Protein AF-A0A4R7WDL9-F1 (afdb_monomer)

Foldseek 3Di:
DADDAQFKKFWLDPLGRQWIAHQQFIDHPRDGFWGFDAPPPDPGRDRWHWIAGPDDDPSDPPQRNTHWTGDGQWIDGVVDDITGMDTPVDDRVVVLVVLVVVLVVLVVVLVVLLVVLLVLLCVLVDDPDDPVVSVVLSVLSVLLLEPVSVVVSVVVNVVVLVVCVVVVSDDPVRSVVSVVSSVVSNVSSVSSNVSVVPD

Sequence (199 aa):
MGMQKDKIYLFDHPTLQNYRIIDGWVKLHGKDVGVIGKNNGAFRFYSEGVIDFHAHLPDLPKEWKKSIIIRGLTATLPGEELISLYEMHSERPSSIEKRRAEALRYEAAFNDLANGILDEVKGYLGENHDPAAVKRFYSLLISFKSRMGRDASSPSLNGFFLGLLAASILDEKQSQLISGKVNQLHELGGIYSDYISHR

Radius of gyration: 27.28 Å; Cα contacts (8 Å, |Δi|>4): 276; chains: 1; bounding box: 59×28×72 Å

Nearest PDB structures (foldseek):
  6zw4-assembly1_C  TM=3.446E-01  e=3.854E+00  Nostoc punctiforme
  6zvr-assembly1_C  TM=3.200E-01  e=4.343E+00  Nostoc punctiforme
  6zvr-assembly1_D  TM=3.274E-01  e=7.438E+00  Nostoc punctiforme
  6zw4-assembly1_E  TM=3.333E-01  e=8.900E+00  Nostoc punctiforme

pLDDT: mean 86.63, std 8.35, range [46.84, 96.5]

Structure (mmCIF, N/CA/C/O backbone):
data_AF-A0A4R7WDL9-F1
#
_entry.id   AF-A0A4R7WDL9-F1
#
loop_
_atom_site.group_PDB
_atom_site.id
_atom_site.type_symbol
_atom_site.label_atom_id
_atom_site.label_alt_id
_atom_site.label_comp_id
_atom_site.label_asym_id
_atom_site.label_entity_id
_atom_site.label_seq_id
_atom_site.pdbx_PDB_ins_code
_atom_site.Cartn_x
_atom_site.Cartn_y
_atom_site.Cartn_z
_atom_site.occupancy
_atom_site.B_iso_or_equiv
_atom_site.auth_seq_id
_atom_site.auth_comp_id
_atom_site.auth_asym_id
_atom_site.auth_atom_id
_atom_site.pdbx_PDB_model_num
ATOM 1 N N . MET A 1 1 ? 16.638 -10.826 -8.980 1.00 61.22 1 MET A N 1
ATOM 2 C CA . MET A 1 1 ? 15.826 -11.293 -10.128 1.00 61.22 1 MET A CA 1
ATOM 3 C C . MET A 1 1 ? 16.081 -10.339 -11.285 1.00 61.22 1 MET A C 1
ATOM 5 O O . MET A 1 1 ? 16.167 -9.145 -11.030 1.00 61.22 1 MET A O 1
ATOM 9 N N . GLY A 1 2 ? 16.301 -10.843 -12.499 1.00 80.25 2 GLY A N 1
ATOM 10 C CA . GLY A 1 2 ? 16.647 -10.024 -13.669 1.00 80.25 2 GLY A CA 1
ATOM 11 C C . GLY A 1 2 ? 15.602 -10.124 -14.774 1.00 80.25 2 GLY A C 1
ATOM 12 O O . GLY A 1 2 ? 14.655 -10.902 -14.657 1.00 80.25 2 GLY A O 1
ATOM 13 N N . MET A 1 3 ? 15.793 -9.351 -15.843 1.00 89.94 3 MET A N 1
ATOM 14 C CA . MET A 1 3 ? 14.962 -9.463 -17.041 1.00 89.94 3 MET A CA 1
ATOM 15 C C . MET A 1 3 ? 15.031 -10.875 -17.638 1.00 89.94 3 MET A C 1
ATOM 17 O O . MET A 1 3 ? 16.080 -11.522 -17.619 1.00 89.94 3 MET A O 1
ATOM 21 N N . GLN A 1 4 ? 13.914 -11.323 -18.199 1.00 90.62 4 GLN A N 1
ATOM 22 C CA . GLN A 1 4 ? 13.735 -12.601 -18.874 1.00 90.62 4 GLN A CA 1
ATOM 23 C C . GLN A 1 4 ? 13.518 -12.375 -20.371 1.00 90.62 4 GLN A C 1
ATOM 25 O O . GLN A 1 4 ? 13.033 -11.325 -20.794 1.00 90.62 4 GLN A O 1
ATOM 30 N N . LYS A 1 5 ? 13.891 -13.374 -21.169 1.00 88.44 5 LYS A N 1
ATOM 31 C CA . LYS A 1 5 ? 13.632 -13.384 -22.608 1.00 88.44 5 LYS A CA 1
ATOM 32 C C . LYS A 1 5 ? 12.120 -13.459 -22.877 1.00 88.44 5 LYS A C 1
ATOM 34 O O . LYS A 1 5 ? 11.384 -14.000 -22.054 1.00 88.44 5 LYS A O 1
ATOM 39 N N . ASP A 1 6 ? 11.675 -12.910 -24.004 1.00 88.44 6 ASP A N 1
ATOM 40 C CA . ASP A 1 6 ? 10.288 -12.898 -24.487 1.00 88.44 6 ASP A CA 1
ATOM 41 C C . ASP A 1 6 ? 9.313 -12.114 -23.578 1.00 88.44 6 ASP A C 1
ATOM 43 O O . ASP A 1 6 ? 8.090 -12.195 -23.713 1.00 88.44 6 ASP A O 1
ATOM 47 N N . LYS A 1 7 ? 9.854 -11.311 -22.652 1.00 92.88 7 LYS A N 1
ATOM 48 C CA . LYS A 1 7 ? 9.117 -10.382 -21.789 1.00 92.88 7 LYS A CA 1
ATOM 49 C C . LYS A 1 7 ? 9.355 -8.939 -22.220 1.00 92.88 7 LYS A C 1
ATOM 51 O O . LYS A 1 7 ? 10.392 -8.595 -22.786 1.00 92.88 7 LYS A O 1
ATOM 56 N N . ILE A 1 8 ? 8.379 -8.087 -21.923 1.00 93.94 8 ILE A N 1
ATOM 57 C CA . ILE A 1 8 ? 8.440 -6.654 -22.211 1.00 93.94 8 ILE A CA 1
ATOM 58 C C . ILE A 1 8 ? 8.669 -5.927 -20.896 1.00 93.94 8 ILE A C 1
ATOM 60 O O . ILE A 1 8 ? 7.882 -6.101 -19.970 1.00 93.94 8 ILE A O 1
ATOM 64 N N . TYR A 1 9 ? 9.702 -5.093 -20.829 1.00 95.44 9 TYR A N 1
ATOM 65 C CA . TYR A 1 9 ? 9.990 -4.263 -19.662 1.00 95.44 9 TYR A CA 1
ATOM 66 C C . TYR A 1 9 ? 9.806 -2.781 -19.971 1.00 95.44 9 TYR A C 1
ATOM 68 O O . TYR A 1 9 ? 10.079 -2.317 -21.081 1.00 95.44 9 TYR A O 1
ATOM 76 N N . LEU A 1 10 ? 9.336 -2.045 -18.972 1.00 95.06 10 LEU A N 1
ATOM 77 C CA . LEU A 1 10 ? 9.044 -0.619 -19.020 1.00 95.06 10 LEU A CA 1
ATOM 78 C C . LEU A 1 10 ? 9.916 0.117 -18.003 1.00 95.06 10 LEU A C 1
ATOM 80 O O . LEU A 1 10 ? 10.232 -0.423 -16.941 1.00 95.06 10 LEU A O 1
ATOM 84 N N . PHE A 1 11 ? 10.279 1.359 -18.319 1.00 93.56 11 PHE A N 1
ATOM 85 C CA . PHE A 1 11 ? 10.990 2.234 -17.393 1.00 93.56 11 PHE A CA 1
ATOM 86 C C . PHE A 1 11 ? 10.007 2.903 -16.440 1.00 93.56 11 PHE A C 1
ATOM 88 O O . PHE A 1 11 ? 9.012 3.497 -16.864 1.00 93.56 11 PHE A O 1
ATOM 95 N N . ASP A 1 12 ? 10.313 2.881 -15.149 1.00 92.81 12 ASP A N 1
ATOM 96 C CA . ASP A 1 12 ? 9.626 3.705 -14.165 1.00 92.81 12 ASP A CA 1
ATOM 97 C C . ASP A 1 12 ? 10.196 5.132 -14.164 1.00 92.81 12 ASP A C 1
ATOM 99 O O . ASP A 1 12 ? 10.783 5.592 -13.191 1.00 92.81 12 ASP A O 1
ATOM 103 N N . HIS A 1 13 ? 10.072 5.826 -15.298 1.00 90.12 13 HIS A N 1
ATOM 104 C CA . HIS A 1 13 ? 10.591 7.182 -15.458 1.00 90.12 13 HIS A CA 1
ATOM 105 C C . HIS A 1 13 ? 9.762 7.986 -16.475 1.00 90.12 13 HIS A C 1
ATOM 107 O O . HIS A 1 13 ? 9.522 7.480 -17.574 1.00 90.12 13 HIS A O 1
ATOM 113 N N . PRO A 1 14 ? 9.339 9.231 -16.172 1.00 86.50 14 PRO A N 1
ATOM 114 C CA . PRO A 1 14 ? 8.481 10.025 -17.060 1.00 86.50 14 PRO A CA 1
ATOM 115 C C . PRO A 1 14 ? 9.053 10.209 -18.472 1.00 86.50 14 PRO A C 1
ATOM 117 O O . PRO A 1 14 ? 8.355 9.974 -19.455 1.00 86.50 14 PRO A O 1
ATOM 120 N N . THR A 1 15 ? 10.343 10.539 -18.586 1.00 88.00 15 THR A N 1
ATOM 121 C CA . THR A 1 15 ? 11.017 10.750 -19.883 1.00 88.00 15 THR A CA 1
ATOM 122 C C . THR A 1 15 ? 11.111 9.468 -20.713 1.00 88.00 15 THR A C 1
ATOM 124 O O . THR A 1 15 ? 11.157 9.519 -21.939 1.00 88.00 15 THR A O 1
ATOM 127 N N . LEU A 1 16 ? 11.113 8.300 -20.060 1.00 89.56 16 LEU A N 1
ATOM 128 C CA . LEU A 1 16 ? 11.273 7.001 -20.716 1.00 89.56 16 LEU A CA 1
ATOM 129 C C . LEU A 1 16 ? 9.964 6.198 -20.798 1.00 89.56 16 LEU A C 1
ATOM 131 O O . LEU A 1 16 ? 9.983 5.046 -21.219 1.00 89.56 16 LEU A O 1
ATOM 135 N N . GLN A 1 17 ? 8.816 6.794 -20.459 1.00 88.00 17 GLN A N 1
ATOM 136 C CA . GLN A 1 17 ? 7.530 6.086 -20.346 1.00 88.00 17 GLN A CA 1
ATOM 137 C C . GLN A 1 17 ? 7.066 5.394 -21.642 1.00 88.00 17 GLN A C 1
ATOM 139 O O . GLN A 1 17 ? 6.338 4.405 -21.597 1.00 88.00 17 GLN A O 1
ATOM 144 N N . ASN A 1 18 ? 7.495 5.903 -22.801 1.00 89.94 18 ASN A N 1
ATOM 145 C CA . ASN A 1 18 ? 7.149 5.356 -24.116 1.00 89.94 18 ASN A CA 1
ATOM 146 C C . ASN A 1 18 ? 8.170 4.333 -24.637 1.00 89.94 18 ASN A C 1
ATOM 148 O O . ASN A 1 18 ? 7.950 3.723 -25.688 1.00 89.94 18 ASN A O 1
ATOM 152 N N . TYR A 1 19 ? 9.280 4.154 -23.920 1.00 92.62 19 TYR A N 1
ATOM 153 C CA . TYR A 1 19 ? 10.336 3.224 -24.280 1.00 92.62 19 TYR A CA 1
ATOM 154 C C . TYR A 1 19 ? 10.045 1.853 -23.680 1.00 92.62 19 TYR A C 1
ATOM 156 O O . TYR A 1 19 ? 9.589 1.725 -22.543 1.00 92.62 19 TYR A O 1
ATOM 164 N N . ARG A 1 20 ? 10.323 0.812 -24.460 1.00 94.31 20 ARG A N 1
ATOM 165 C CA . ARG A 1 20 ? 10.125 -0.585 -24.065 1.00 94.31 20 ARG A CA 1
ATOM 166 C C . ARG A 1 20 ? 11.408 -1.359 -24.283 1.00 94.31 20 ARG A C 1
ATOM 168 O O . ARG A 1 20 ? 12.054 -1.160 -25.307 1.00 94.31 20 ARG A O 1
ATOM 175 N N . ILE A 1 21 ? 11.744 -2.260 -23.371 1.00 93.56 21 ILE A N 1
ATOM 176 C CA . ILE A 1 21 ? 12.829 -3.222 -23.557 1.00 93.56 21 ILE A CA 1
ATOM 177 C C . ILE A 1 21 ? 12.203 -4.565 -23.933 1.00 93.56 21 ILE A C 1
ATOM 179 O O . ILE A 1 21 ? 11.392 -5.093 -23.173 1.00 93.56 21 ILE A O 1
ATOM 183 N N . ILE A 1 22 ? 12.565 -5.106 -25.096 1.00 92.19 22 ILE A N 1
ATOM 184 C CA . ILE A 1 22 ? 12.123 -6.421 -25.579 1.00 92.19 22 ILE A CA 1
ATOM 185 C C . ILE A 1 22 ? 13.352 -7.169 -26.070 1.00 92.19 22 ILE A C 1
ATOM 187 O O . ILE A 1 22 ? 14.029 -6.703 -26.981 1.00 92.19 22 ILE A O 1
ATOM 191 N N . ASP A 1 23 ? 13.671 -8.300 -25.448 1.00 89.38 23 ASP A N 1
ATOM 192 C CA . ASP A 1 23 ? 14.834 -9.119 -25.808 1.00 89.38 23 ASP A CA 1
ATOM 193 C C . ASP A 1 23 ? 16.162 -8.343 -25.902 1.00 89.38 23 ASP A C 1
ATOM 195 O O . ASP A 1 23 ? 17.027 -8.634 -26.727 1.00 89.38 23 ASP A O 1
ATOM 199 N N . GLY A 1 24 ? 16.345 -7.354 -25.022 1.00 88.19 24 GLY A N 1
ATOM 200 C CA . GLY A 1 24 ? 17.531 -6.494 -24.999 1.00 88.19 24 GLY A CA 1
ATOM 201 C C . GLY A 1 24 ? 17.488 -5.328 -25.991 1.00 88.19 24 GLY A C 1
ATOM 202 O O . GLY A 1 24 ? 18.373 -4.478 -25.950 1.00 88.19 24 GLY A O 1
ATOM 203 N N . TRP A 1 25 ? 16.462 -5.229 -26.836 1.00 90.62 25 TRP A N 1
ATOM 204 C CA . TRP A 1 25 ? 16.229 -4.082 -27.712 1.00 90.62 25 TRP A CA 1
ATOM 205 C C . TRP A 1 25 ? 15.399 -3.020 -27.018 1.00 90.62 25 TRP A C 1
ATOM 207 O O . TRP A 1 25 ? 14.374 -3.322 -26.411 1.00 90.62 25 TRP A O 1
ATOM 217 N N . VAL A 1 26 ? 15.811 -1.767 -27.164 1.00 92.06 26 VAL A N 1
ATOM 218 C CA . VAL A 1 26 ? 15.042 -0.608 -26.731 1.00 92.06 26 VAL A CA 1
ATOM 219 C C . VAL A 1 26 ? 14.219 -0.109 -27.909 1.00 92.06 26 VAL A C 1
ATOM 221 O O . VAL A 1 26 ? 14.761 0.313 -28.932 1.00 92.06 26 VAL A O 1
ATOM 224 N N . LYS A 1 27 ? 12.898 -0.150 -27.751 1.00 93.06 27 LYS A N 1
ATOM 225 C CA . LYS A 1 27 ? 11.918 0.240 -28.759 1.00 93.06 27 LYS A CA 1
ATOM 226 C C . LYS A 1 27 ? 11.178 1.504 -28.352 1.00 93.06 27 LYS A C 1
ATOM 228 O O . LYS A 1 27 ? 10.748 1.630 -27.208 1.00 93.06 27 LYS A O 1
ATOM 233 N N . LEU A 1 28 ? 10.952 2.387 -29.32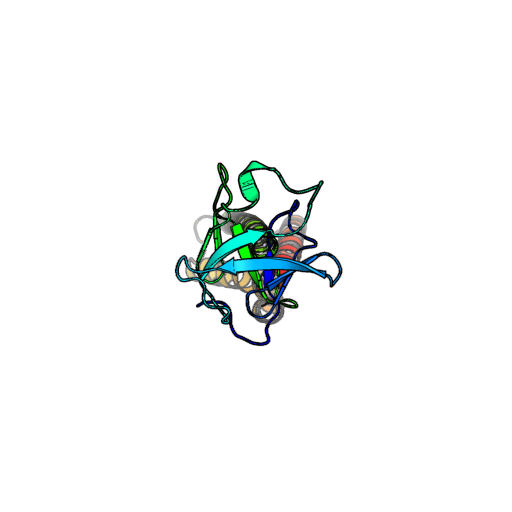0 1.00 91.38 28 LEU A N 1
ATOM 234 C CA . LEU A 1 28 ? 10.095 3.566 -29.200 1.00 91.38 28 LEU A CA 1
ATOM 235 C C . LEU A 1 28 ? 9.080 3.541 -30.346 1.00 91.38 28 LEU A C 1
ATOM 237 O O . LEU A 1 28 ? 9.460 3.460 -31.512 1.00 91.38 28 LEU A O 1
ATOM 241 N N . HIS A 1 29 ? 7.784 3.557 -30.022 1.00 86.94 29 HIS A N 1
ATOM 242 C CA . HIS A 1 29 ? 6.694 3.454 -31.011 1.00 86.94 29 HIS A CA 1
ATOM 243 C C . HIS A 1 29 ? 6.871 2.290 -32.013 1.00 86.94 29 HIS A C 1
ATOM 245 O O . HIS A 1 29 ? 6.599 2.422 -33.203 1.00 86.94 29 HIS A O 1
ATOM 251 N N . GLY A 1 30 ? 7.372 1.147 -31.530 1.00 83.50 30 GLY A N 1
ATOM 252 C CA . GLY A 1 30 ? 7.597 -0.062 -32.332 1.00 83.50 30 GLY A CA 1
ATOM 253 C C . GLY A 1 30 ? 8.897 -0.085 -33.144 1.00 83.50 30 GLY A C 1
ATOM 254 O O . GLY A 1 30 ? 9.230 -1.132 -33.694 1.00 83.50 30 GLY A O 1
ATOM 255 N N . LYS A 1 31 ? 9.658 1.015 -33.188 1.00 89.19 31 LYS A N 1
ATOM 256 C CA . LYS A 1 31 ? 10.956 1.087 -33.874 1.00 89.19 31 LYS A CA 1
ATOM 257 C C . LYS A 1 31 ? 12.097 0.769 -32.918 1.00 89.19 31 LYS A C 1
ATOM 259 O O . LYS A 1 31 ? 12.079 1.243 -31.783 1.00 89.19 31 LYS A O 1
ATOM 264 N N . ASP A 1 32 ? 13.089 0.023 -33.392 1.00 90.25 32 ASP A N 1
ATOM 265 C CA . ASP A 1 32 ? 14.341 -0.196 -32.665 1.00 90.25 32 ASP A CA 1
ATOM 266 C C . ASP A 1 32 ? 15.153 1.098 -32.642 1.00 90.25 32 ASP A C 1
ATOM 268 O O . ASP A 1 32 ? 15.488 1.662 -33.685 1.00 90.25 32 ASP A O 1
ATOM 272 N N . VAL A 1 33 ? 15.405 1.602 -31.437 1.00 90.25 33 VAL A N 1
ATOM 273 C CA . VAL A 1 33 ? 16.107 2.874 -31.216 1.00 90.25 33 VAL A CA 1
ATOM 274 C C . VAL A 1 33 ? 17.360 2.720 -30.367 1.00 90.25 33 VAL A C 1
ATOM 276 O O . VAL A 1 33 ? 18.195 3.627 -30.351 1.00 90.25 33 VAL A O 1
ATOM 279 N N . GLY A 1 34 ? 17.506 1.591 -29.677 1.00 89.69 34 GLY A N 1
ATOM 280 C CA . GLY A 1 34 ? 18.680 1.266 -28.887 1.00 89.69 34 GLY A CA 1
ATOM 281 C C . GLY A 1 34 ? 18.797 -0.227 -28.606 1.00 89.69 34 GLY A C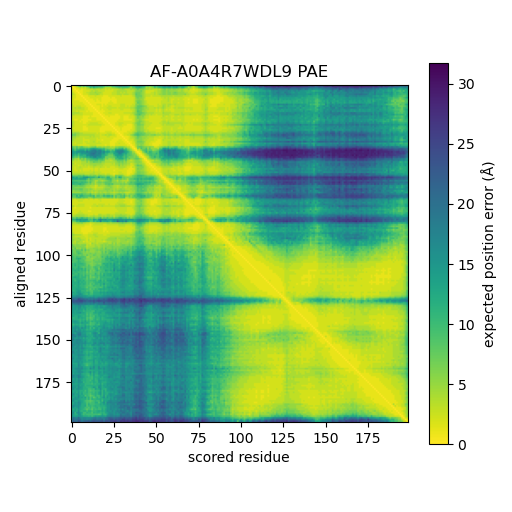 1
ATOM 282 O O . GLY A 1 34 ? 17.879 -1.003 -28.867 1.00 89.69 34 GLY A O 1
ATOM 283 N N . VAL A 1 35 ? 19.935 -0.635 -28.058 1.00 89.38 35 VAL A N 1
ATOM 284 C CA . VAL A 1 35 ? 20.188 -2.016 -27.627 1.00 89.38 35 VAL A CA 1
ATOM 285 C C . VAL A 1 35 ? 20.956 -2.009 -26.314 1.00 89.38 35 VAL A C 1
ATOM 287 O O . VAL A 1 35 ? 21.802 -1.147 -26.085 1.00 89.38 35 VAL A O 1
ATOM 290 N N . ILE A 1 36 ? 20.667 -2.973 -25.447 1.00 89.25 36 ILE A N 1
ATOM 291 C CA . ILE A 1 36 ? 21.459 -3.247 -24.253 1.00 89.25 36 ILE A CA 1
ATOM 292 C C . ILE A 1 36 ? 22.694 -4.020 -24.703 1.00 89.25 36 ILE A C 1
ATOM 294 O O . ILE A 1 36 ? 22.622 -5.207 -25.017 1.00 89.25 36 ILE A O 1
ATOM 298 N N . GLY A 1 37 ? 23.828 -3.332 -24.759 1.00 82.62 37 GLY A N 1
ATOM 299 C CA . GLY A 1 37 ? 25.112 -3.916 -25.113 1.00 82.62 37 GLY A CA 1
ATOM 300 C C . GLY A 1 37 ? 25.943 -4.250 -23.878 1.00 82.62 37 GLY A C 1
ATOM 301 O O . GLY A 1 37 ? 25.987 -3.495 -22.904 1.00 82.62 37 GLY A O 1
ATOM 302 N N . LYS A 1 38 ? 26.676 -5.364 -23.942 1.00 68.31 38 LYS A N 1
ATOM 303 C CA . LYS A 1 38 ? 27.927 -5.515 -23.187 1.00 68.31 38 LYS A CA 1
ATOM 304 C C . LYS A 1 38 ? 29.068 -5.050 -24.096 1.00 68.31 38 LYS A C 1
ATOM 306 O O . LYS A 1 38 ? 28.963 -5.176 -25.313 1.00 68.31 38 LYS A O 1
ATOM 311 N N . ASN A 1 39 ? 30.161 -4.535 -23.529 1.00 59.47 39 ASN A N 1
ATOM 312 C CA . ASN A 1 39 ? 31.324 -3.975 -24.253 1.00 59.47 39 ASN A CA 1
ATOM 313 C C . ASN A 1 39 ? 32.051 -4.959 -25.213 1.00 59.47 39 ASN A C 1
ATOM 315 O O . ASN A 1 39 ? 33.168 -4.690 -25.640 1.00 59.47 39 ASN A O 1
ATOM 319 N N . ASN A 1 40 ? 31.464 -6.114 -25.535 1.00 56.81 40 ASN A N 1
ATOM 320 C CA . ASN A 1 40 ? 32.046 -7.212 -26.302 1.00 56.81 40 ASN A CA 1
ATOM 321 C C . ASN A 1 40 ? 31.426 -7.418 -27.700 1.00 56.81 40 ASN A C 1
ATOM 323 O O . ASN A 1 40 ? 31.730 -8.421 -28.341 1.00 56.81 40 ASN A O 1
ATOM 327 N N . GLY A 1 41 ? 30.571 -6.508 -28.182 1.00 54.38 41 GLY A N 1
ATOM 328 C CA . GLY A 1 41 ? 30.136 -6.461 -29.589 1.00 54.38 41 GLY A CA 1
ATOM 329 C C . GLY A 1 41 ? 29.254 -7.621 -30.073 1.00 54.38 41 GLY A C 1
ATOM 330 O O . GLY A 1 41 ? 28.997 -7.729 -31.270 1.00 54.38 41 GLY A O 1
ATOM 331 N N . ALA A 1 42 ? 28.781 -8.496 -29.182 1.00 59.22 42 ALA A N 1
ATOM 332 C CA . ALA A 1 42 ? 27.889 -9.592 -29.544 1.00 59.22 42 ALA A CA 1
ATOM 333 C C . ALA A 1 42 ? 26.416 -9.169 -29.421 1.00 59.22 42 ALA A C 1
ATOM 335 O O . ALA A 1 42 ? 26.015 -8.610 -28.408 1.00 59.22 42 ALA A O 1
ATOM 336 N N . PHE A 1 43 ? 25.594 -9.479 -30.427 1.00 63.00 43 PHE A N 1
ATOM 337 C CA . PHE A 1 43 ? 24.148 -9.226 -30.406 1.00 63.00 43 PHE A CA 1
ATOM 338 C C . PHE A 1 43 ? 23.416 -10.428 -29.801 1.00 63.00 43 PHE A C 1
ATOM 340 O O . PHE A 1 43 ? 23.150 -11.417 -30.482 1.00 63.00 43 PHE A O 1
ATOM 347 N N . ARG A 1 44 ? 23.147 -10.381 -28.494 1.00 72.31 44 ARG A N 1
ATOM 348 C CA . ARG A 1 44 ? 22.425 -11.425 -27.745 1.00 72.31 44 ARG A CA 1
ATOM 349 C C . ARG A 1 44 ? 21.467 -10.756 -26.761 1.00 72.31 44 ARG A C 1
ATOM 351 O O . ARG A 1 44 ? 21.650 -9.589 -26.435 1.00 72.31 44 ARG A O 1
ATOM 358 N N . PHE A 1 45 ? 20.491 -11.503 -26.246 1.00 80.12 45 PHE A N 1
ATOM 359 C CA . PHE A 1 45 ? 19.720 -11.044 -25.091 1.00 80.12 45 PHE A CA 1
ATOM 360 C C . PHE A 1 45 ? 20.661 -10.803 -23.904 1.00 80.12 45 PHE A C 1
ATOM 362 O O . PHE A 1 45 ? 21.391 -11.710 -23.492 1.00 80.12 45 PHE A O 1
ATOM 369 N N . TYR A 1 46 ? 20.611 -9.598 -23.338 1.00 81.56 46 TYR A N 1
ATOM 370 C CA . TYR A 1 46 ? 21.317 -9.249 -22.114 1.00 81.56 46 TYR A CA 1
ATOM 371 C C . TYR A 1 46 ? 20.341 -8.679 -21.093 1.00 81.56 46 TYR A C 1
ATOM 373 O O . TYR A 1 46 ? 19.674 -7.678 -21.339 1.00 81.56 46 TYR A O 1
ATOM 381 N N . SER A 1 47 ? 20.312 -9.291 -19.910 1.00 81.88 47 SER A N 1
ATOM 382 C CA . SER A 1 47 ? 19.564 -8.784 -18.758 1.00 81.88 47 SER A CA 1
ATOM 383 C C . SER A 1 47 ? 20.244 -7.587 -18.076 1.00 81.88 47 SER A C 1
ATOM 385 O O . SER A 1 47 ? 19.686 -7.014 -17.145 1.00 81.88 47 SER A O 1
ATOM 387 N N . GLU A 1 48 ? 21.473 -7.256 -18.485 1.00 89.19 48 GLU A N 1
ATOM 388 C CA . GLU A 1 48 ? 22.346 -6.245 -17.883 1.00 89.19 48 GLU A CA 1
ATOM 389 C C . GLU A 1 48 ? 23.326 -5.707 -18.928 1.00 89.19 48 GLU A C 1
ATOM 391 O O . GLU A 1 48 ? 23.863 -6.483 -19.727 1.00 89.19 48 GLU A O 1
ATOM 396 N N . GLY A 1 49 ? 23.619 -4.410 -18.892 1.00 89.75 49 GLY A N 1
ATOM 397 C CA . GLY A 1 49 ? 24.526 -3.769 -19.844 1.00 89.75 49 GLY A CA 1
ATOM 398 C C . GLY A 1 49 ? 24.324 -2.263 -19.917 1.00 89.75 49 GLY A C 1
ATOM 399 O O . GLY A 1 49 ? 23.648 -1.683 -19.075 1.00 89.75 49 GLY A O 1
ATOM 400 N N . VAL A 1 50 ? 24.906 -1.628 -20.926 1.00 89.81 50 VAL A N 1
ATOM 401 C CA . VAL A 1 50 ? 24.695 -0.204 -21.209 1.00 89.81 50 VAL A CA 1
ATOM 402 C C . VAL A 1 50 ? 23.749 -0.089 -22.395 1.00 89.81 50 VAL A C 1
ATOM 404 O O . VAL A 1 50 ? 23.906 -0.814 -23.378 1.00 89.81 50 VAL A O 1
ATOM 407 N N . ILE A 1 51 ? 22.763 0.802 -22.315 1.00 90.06 51 ILE A N 1
ATOM 408 C CA . ILE A 1 51 ? 21.924 1.111 -23.473 1.00 90.06 51 ILE A CA 1
ATOM 409 C C . ILE A 1 51 ? 22.728 1.977 -24.439 1.00 90.06 51 ILE A C 1
ATOM 411 O O . ILE A 1 51 ? 23.140 3.084 -24.093 1.00 90.06 51 ILE A O 1
ATOM 415 N N . ASP A 1 52 ? 22.901 1.480 -25.660 1.00 87.69 52 ASP A N 1
ATOM 416 C CA . ASP A 1 52 ? 23.437 2.235 -26.788 1.00 87.69 52 ASP A CA 1
ATOM 417 C C . ASP A 1 52 ? 22.290 2.626 -27.725 1.00 87.69 52 ASP A C 1
ATOM 419 O O . ASP A 1 52 ? 21.721 1.771 -28.414 1.00 87.69 52 ASP A O 1
ATOM 423 N N . PHE A 1 53 ? 21.928 3.911 -27.729 1.00 86.56 53 PHE A N 1
ATOM 424 C CA . PHE A 1 53 ? 20.908 4.444 -28.625 1.00 86.56 53 PHE A CA 1
ATOM 425 C C . PHE A 1 53 ? 21.519 4.787 -29.985 1.00 86.56 53 PHE A C 1
ATOM 427 O O . PHE A 1 53 ? 22.348 5.688 -30.108 1.00 86.56 53 PHE A O 1
ATOM 434 N N . HIS A 1 54 ? 21.057 4.106 -31.030 1.00 78.94 54 HIS A N 1
ATOM 435 C CA . HIS A 1 54 ? 21.535 4.283 -32.405 1.00 78.94 54 HIS A CA 1
ATOM 436 C C . HIS A 1 54 ? 20.627 5.181 -33.263 1.00 78.94 54 HIS A C 1
ATOM 438 O O . HIS A 1 54 ? 21.002 5.541 -34.377 1.00 78.94 54 HIS A O 1
ATOM 444 N N . ALA A 1 55 ? 19.459 5.589 -32.753 1.00 71.56 55 ALA A N 1
ATOM 445 C CA . ALA A 1 55 ? 18.548 6.508 -33.438 1.00 71.56 55 ALA A CA 1
ATOM 446 C C . ALA A 1 55 ? 18.694 7.969 -32.968 1.00 71.56 55 ALA A C 1
ATOM 448 O O . ALA A 1 55 ? 19.112 8.264 -31.844 1.00 71.56 55 ALA A O 1
ATOM 449 N N . HIS A 1 56 ? 18.292 8.917 -33.823 1.00 74.62 56 HIS A N 1
ATOM 450 C CA . HIS A 1 56 ? 18.104 10.302 -33.398 1.00 74.62 56 HIS A CA 1
ATOM 451 C C . HIS A 1 56 ? 16.845 10.406 -32.526 1.00 74.62 56 HIS A C 1
ATOM 453 O O . HIS A 1 56 ? 15.730 10.270 -33.020 1.00 74.62 56 HIS A O 1
ATOM 459 N N . LEU A 1 57 ? 17.043 10.642 -31.230 1.00 81.25 57 LEU A N 1
ATOM 460 C CA . LEU A 1 57 ? 15.984 10.786 -30.234 1.00 81.25 57 LEU A CA 1
ATOM 461 C C . LEU A 1 57 ? 15.972 12.236 -29.725 1.00 81.25 57 LEU A C 1
ATOM 463 O O . LEU A 1 57 ? 16.836 12.572 -28.913 1.00 81.25 57 LEU A O 1
ATOM 467 N N . PRO A 1 58 ? 15.084 13.107 -30.242 1.00 70.94 58 PRO A N 1
ATOM 468 C CA . PRO A 1 58 ? 15.062 14.526 -29.881 1.00 70.94 58 PRO A CA 1
ATOM 469 C C . PRO A 1 58 ? 14.633 14.756 -28.426 1.00 70.94 58 PRO A C 1
ATOM 471 O O . PRO A 1 58 ? 15.141 15.671 -27.786 1.00 70.94 58 PRO A O 1
ATOM 474 N N . ASP A 1 59 ? 13.780 13.881 -27.890 1.00 79.00 59 ASP A N 1
ATOM 475 C CA . ASP A 1 59 ? 13.243 13.987 -26.527 1.00 79.00 59 ASP A CA 1
ATOM 476 C C . ASP A 1 59 ? 14.148 13.342 -25.463 1.00 79.00 59 ASP A C 1
ATOM 478 O O . ASP A 1 59 ? 13.830 13.360 -24.274 1.00 79.00 59 ASP A O 1
ATOM 482 N N . LEU A 1 60 ? 15.273 12.742 -25.874 1.00 83.44 60 LEU A N 1
ATOM 483 C CA . LEU A 1 60 ? 16.229 12.116 -24.965 1.00 83.44 60 LEU A CA 1
ATOM 484 C C . LEU A 1 60 ? 17.414 13.064 -24.711 1.00 83.44 60 LEU A C 1
ATOM 486 O O . LEU A 1 60 ? 18.060 13.489 -25.679 1.00 83.44 60 LEU A O 1
ATOM 490 N N . PRO A 1 61 ? 17.772 13.351 -23.443 1.00 84.75 61 PRO A N 1
ATOM 491 C CA . PRO A 1 61 ? 18.969 14.120 -23.123 1.00 84.75 61 PRO A CA 1
ATOM 492 C C . PRO A 1 61 ? 20.209 13.550 -23.820 1.00 84.75 61 PRO A C 1
ATOM 494 O O . PRO A 1 61 ? 20.437 12.337 -23.828 1.00 84.75 61 PRO A O 1
ATOM 497 N N . LYS A 1 62 ? 21.039 14.423 -24.409 1.00 81.00 62 LYS A N 1
ATOM 498 C CA . LYS A 1 62 ? 22.245 13.998 -25.149 1.00 81.00 62 LYS A CA 1
ATOM 499 C C . LYS A 1 62 ? 23.186 13.161 -24.277 1.00 81.00 62 LYS A C 1
ATOM 501 O O . LYS A 1 62 ? 23.756 12.193 -24.775 1.00 81.00 62 LYS A O 1
ATOM 506 N N . GLU A 1 63 ? 23.268 13.502 -22.991 1.00 81.88 63 GLU A N 1
ATOM 507 C CA . GLU A 1 63 ? 24.037 12.816 -21.944 1.00 81.88 63 GLU A CA 1
ATOM 508 C C . GLU A 1 63 ? 23.725 11.303 -21.869 1.00 81.88 63 GLU A C 1
ATOM 510 O O . GLU A 1 63 ? 24.570 10.495 -21.482 1.00 81.88 63 GLU A O 1
ATOM 515 N N . TRP A 1 64 ? 22.498 10.902 -22.229 1.00 84.75 64 TRP A N 1
ATOM 516 C CA . TRP A 1 64 ? 21.978 9.549 -22.005 1.00 84.75 64 TRP A CA 1
ATOM 517 C C . TRP A 1 64 ? 22.240 8.583 -23.154 1.00 84.75 64 TRP A C 1
ATOM 519 O O . TRP A 1 64 ? 22.070 7.376 -22.977 1.00 84.75 64 TRP A O 1
ATOM 529 N N . LYS A 1 65 ? 22.691 9.075 -24.316 1.00 76.38 65 LYS A N 1
ATOM 530 C CA . LYS A 1 65 ? 22.752 8.283 -25.557 1.00 76.38 65 LYS A CA 1
ATOM 531 C C . LYS A 1 65 ? 23.635 7.029 -25.497 1.00 76.38 65 LYS A C 1
ATOM 533 O O . LYS A 1 65 ? 23.441 6.162 -26.343 1.00 76.38 65 LYS A O 1
ATOM 538 N N . LYS A 1 66 ? 24.543 6.900 -24.521 1.00 75.44 66 LYS A N 1
ATOM 539 C CA . LYS A 1 66 ? 25.366 5.693 -24.274 1.00 75.44 66 LYS A CA 1
ATOM 540 C C . LYS A 1 66 ? 25.717 5.488 -22.799 1.00 75.44 66 LYS A C 1
ATOM 542 O O . LYS A 1 66 ? 26.820 5.058 -22.471 1.00 75.44 66 LYS A O 1
ATOM 547 N N . SER A 1 67 ? 24.813 5.865 -21.904 1.00 81.12 67 SER A N 1
ATOM 548 C CA . SER A 1 67 ? 25.194 6.078 -20.503 1.00 81.12 67 SER A CA 1
ATOM 549 C C . SER A 1 67 ? 24.181 5.522 -19.502 1.00 81.12 67 SER A C 1
ATOM 551 O O . SER A 1 67 ? 24.446 5.531 -18.303 1.00 81.12 67 SER A O 1
ATOM 553 N N . ILE A 1 68 ? 23.036 5.012 -19.972 1.00 88.81 68 ILE A N 1
ATOM 554 C CA . ILE A 1 68 ? 22.063 4.340 -19.106 1.00 88.81 68 ILE A CA 1
ATOM 555 C C . ILE A 1 68 ? 22.553 2.919 -18.831 1.00 88.81 68 ILE A C 1
ATOM 557 O O . ILE A 1 68 ? 22.696 2.119 -19.758 1.00 88.81 68 ILE A O 1
ATOM 561 N N . ILE A 1 69 ? 22.791 2.600 -17.561 1.00 91.38 69 ILE A N 1
ATOM 562 C CA . ILE A 1 69 ? 23.310 1.296 -17.133 1.00 91.38 69 ILE A CA 1
ATOM 563 C C . ILE A 1 69 ? 22.159 0.454 -16.591 1.00 91.38 69 ILE A C 1
ATOM 565 O O . ILE A 1 69 ? 21.523 0.840 -15.621 1.00 91.38 69 ILE A O 1
ATOM 569 N N . ILE A 1 70 ? 21.929 -0.719 -17.167 1.00 92.31 70 ILE A N 1
ATOM 570 C CA . ILE A 1 70 ? 20.906 -1.678 -16.751 1.00 92.31 70 ILE A CA 1
ATOM 571 C C . ILE A 1 70 ? 21.530 -2.771 -15.886 1.00 92.31 70 ILE A C 1
ATOM 573 O O . ILE A 1 70 ? 22.519 -3.397 -16.284 1.00 92.31 70 ILE A O 1
ATOM 577 N N . ARG A 1 71 ? 20.928 -3.029 -14.721 1.00 90.88 71 ARG A N 1
ATOM 578 C CA . ARG A 1 71 ? 21.323 -4.086 -13.776 1.00 90.88 71 ARG A CA 1
ATOM 579 C C . ARG A 1 71 ? 20.091 -4.853 -13.294 1.00 90.88 71 ARG A C 1
ATOM 581 O O . ARG A 1 71 ? 19.490 -4.537 -12.272 1.00 90.88 71 ARG A O 1
ATOM 588 N N . GLY A 1 72 ? 19.691 -5.871 -14.050 1.00 88.88 72 GLY A N 1
ATOM 589 C CA . GLY A 1 72 ? 18.504 -6.660 -13.754 1.00 88.88 72 GLY A CA 1
ATOM 590 C C . GLY A 1 72 ? 17.249 -5.836 -14.015 1.00 88.88 72 GLY A C 1
ATOM 591 O O . GLY A 1 72 ? 16.974 -5.499 -15.160 1.00 88.88 72 GLY A O 1
ATOM 592 N N . LEU A 1 73 ? 16.492 -5.524 -12.961 1.00 92.94 73 LEU A N 1
ATOM 593 C CA . LEU A 1 73 ? 15.270 -4.712 -13.033 1.00 92.94 73 LEU A CA 1
ATOM 594 C C . LEU A 1 73 ? 15.492 -3.260 -12.583 1.00 92.94 73 LEU A C 1
ATOM 596 O O . LEU A 1 73 ? 14.572 -2.614 -12.094 1.00 92.94 73 LEU A O 1
ATOM 600 N N . THR A 1 74 ? 16.709 -2.742 -12.716 1.00 93.44 74 THR A N 1
ATOM 601 C CA . THR A 1 74 ? 17.022 -1.343 -12.407 1.00 93.44 74 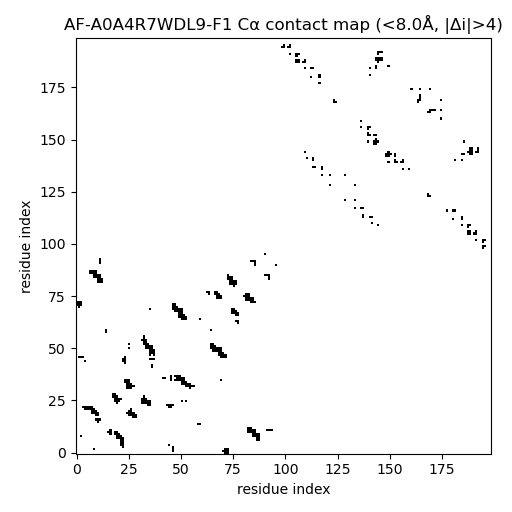THR A CA 1
ATOM 602 C C . THR A 1 74 ? 17.834 -0.712 -13.528 1.00 93.44 74 THR A C 1
ATOM 604 O O . THR A 1 74 ? 18.554 -1.405 -14.258 1.00 93.44 74 THR A O 1
ATOM 607 N N . ALA A 1 75 ? 17.709 0.606 -13.666 1.00 92.62 75 ALA A N 1
ATOM 608 C CA . ALA A 1 75 ? 18.513 1.413 -14.568 1.00 92.62 75 ALA A CA 1
ATOM 609 C C . ALA A 1 75 ? 19.144 2.585 -13.808 1.00 92.62 75 ALA A C 1
ATOM 611 O O . ALA A 1 75 ? 18.484 3.254 -13.020 1.00 92.62 75 ALA A O 1
ATOM 612 N N . THR A 1 76 ? 20.421 2.851 -14.049 1.00 92.88 76 THR A N 1
ATOM 613 C CA . THR A 1 76 ? 21.108 4.051 -13.567 1.00 92.88 76 THR A CA 1
ATOM 614 C C . THR A 1 76 ? 21.175 5.050 -14.706 1.00 92.88 76 THR A C 1
ATOM 616 O O . THR A 1 76 ? 21.763 4.759 -15.752 1.00 92.88 76 THR A O 1
ATOM 619 N N . LEU A 1 77 ? 20.555 6.208 -14.502 1.00 90.19 77 LEU A N 1
ATOM 620 C CA . LEU A 1 77 ? 20.560 7.315 -15.444 1.00 90.19 77 LEU A CA 1
ATOM 621 C C . LEU A 1 77 ? 21.768 8.238 -15.168 1.00 90.19 77 LEU A C 1
ATOM 623 O O . LEU A 1 77 ? 22.186 8.388 -14.020 1.00 90.19 77 LEU A O 1
ATOM 627 N N . PRO A 1 78 ? 22.378 8.851 -16.194 1.00 84.44 78 PRO A N 1
ATOM 628 C CA . PRO A 1 78 ? 23.497 9.778 -16.008 1.00 84.44 78 PRO A CA 1
ATOM 629 C C . PRO A 1 78 ? 23.107 11.007 -15.194 1.00 84.44 78 PRO A C 1
ATOM 631 O O . PRO A 1 78 ? 22.195 11.733 -15.583 1.00 84.44 78 PRO A O 1
ATOM 634 N N . GLY A 1 79 ? 23.838 11.258 -14.105 1.00 78.06 79 GLY A N 1
ATOM 635 C CA . GLY A 1 79 ? 23.594 12.404 -13.224 1.00 78.06 79 GLY A CA 1
ATOM 636 C C . GLY A 1 79 ? 22.319 12.295 -12.384 1.00 78.06 79 GLY A C 1
ATOM 637 O O . GLY A 1 79 ? 21.977 13.246 -11.690 1.00 78.06 79 GLY A O 1
ATOM 638 N N . GLU A 1 80 ? 21.638 11.151 -12.428 1.00 72.31 80 GLU A N 1
ATOM 639 C CA . GLU A 1 80 ? 20.347 10.928 -11.786 1.00 72.31 80 GLU A CA 1
ATOM 640 C C . GLU A 1 80 ? 20.364 9.691 -10.882 1.00 72.31 80 GLU A C 1
ATOM 642 O O . GLU A 1 80 ? 21.320 8.910 -10.837 1.00 72.31 80 GLU A O 1
ATOM 647 N N . GLU A 1 81 ? 19.278 9.543 -10.127 1.00 78.56 81 GLU A N 1
ATOM 648 C CA . GLU A 1 81 ? 19.060 8.426 -9.222 1.00 78.56 81 GLU A CA 1
ATOM 649 C C . GLU A 1 81 ? 18.763 7.120 -9.982 1.00 78.56 81 GLU A C 1
ATOM 651 O O . GLU A 1 81 ? 18.451 7.085 -11.176 1.00 78.56 81 GLU A O 1
ATOM 656 N N . LEU A 1 82 ? 18.902 6.006 -9.271 1.00 90.62 82 LEU A N 1
ATOM 657 C CA . LEU A 1 82 ? 18.559 4.682 -9.765 1.00 90.62 82 LEU A CA 1
ATOM 658 C C . LEU A 1 82 ? 17.037 4.566 -9.941 1.00 90.62 82 LEU A C 1
ATOM 660 O O . LEU A 1 82 ? 16.282 4.768 -8.996 1.00 90.62 82 LEU A O 1
ATOM 664 N N . ILE A 1 83 ? 16.594 4.187 -11.138 1.00 91.94 83 ILE A N 1
ATOM 665 C CA . ILE A 1 83 ? 15.181 3.956 -11.461 1.00 91.94 83 ILE A CA 1
ATOM 666 C C . ILE A 1 83 ? 14.880 2.461 -11.581 1.00 91.94 83 ILE A C 1
ATOM 668 O O . ILE A 1 83 ? 15.759 1.643 -11.872 1.00 91.94 83 ILE A O 1
ATOM 672 N N . SER A 1 84 ? 13.612 2.099 -11.402 1.00 93.56 84 SER A N 1
ATOM 673 C CA . SER A 1 84 ? 13.153 0.716 -11.548 1.00 93.56 84 SER A CA 1
ATOM 674 C C . SER A 1 84 ? 12.703 0.400 -12.976 1.00 93.56 84 SER A C 1
ATOM 676 O O . SER A 1 84 ? 12.206 1.255 -13.710 1.00 93.56 84 SER A O 1
ATOM 678 N N . LEU A 1 85 ? 12.841 -0.866 -13.353 1.00 93.69 85 LEU A N 1
ATOM 679 C CA . LEU A 1 85 ? 12.219 -1.479 -14.520 1.00 93.69 85 LEU A CA 1
ATOM 680 C C . LEU A 1 85 ? 11.154 -2.461 -14.040 1.00 93.69 85 LEU A C 1
ATOM 682 O O . LEU A 1 85 ? 11.320 -3.115 -13.010 1.00 93.69 85 LEU A O 1
ATOM 686 N N . TYR A 1 86 ? 10.076 -2.607 -14.799 1.00 93.81 86 TYR A N 1
ATOM 687 C CA . TYR A 1 86 ? 9.000 -3.537 -14.463 1.00 93.81 86 TYR A CA 1
ATOM 688 C C . TYR A 1 86 ? 8.439 -4.202 -15.712 1.00 93.81 86 TYR A C 1
ATOM 690 O O . TYR A 1 86 ? 8.509 -3.647 -16.807 1.00 93.81 86 TYR A O 1
ATOM 698 N N . GLU A 1 87 ? 7.926 -5.420 -15.560 1.00 94.50 87 GLU A N 1
ATOM 699 C CA . GLU A 1 87 ? 7.316 -6.159 -16.663 1.00 94.50 87 GLU A CA 1
ATOM 700 C C . GLU A 1 87 ? 5.988 -5.503 -17.074 1.00 94.50 87 GLU A C 1
ATOM 702 O O . GLU A 1 87 ? 5.212 -5.039 -16.238 1.00 94.50 87 GLU A O 1
ATOM 707 N N . MET A 1 88 ? 5.707 -5.466 -18.374 1.00 90.00 88 MET A N 1
ATOM 708 C CA . MET A 1 88 ? 4.428 -5.009 -18.905 1.00 90.00 88 MET A CA 1
ATOM 709 C C . MET A 1 88 ? 3.295 -5.845 -18.296 1.00 90.00 88 MET A C 1
ATOM 711 O O . MET A 1 88 ? 3.405 -7.063 -18.214 1.00 90.00 88 MET A O 1
ATOM 715 N N . HIS A 1 89 ? 2.212 -5.187 -17.875 1.00 87.81 89 HIS A N 1
ATOM 716 C CA . HIS A 1 89 ? 1.105 -5.763 -17.087 1.00 87.81 89 HIS A CA 1
ATOM 717 C C . HIS A 1 89 ? 1.403 -6.035 -15.607 1.00 87.81 89 HIS A C 1
ATOM 719 O O . HIS A 1 89 ? 0.475 -6.367 -14.875 1.00 87.81 89 HIS A O 1
ATOM 725 N N . SER A 1 90 ? 2.640 -5.845 -15.143 1.00 88.12 90 SER A N 1
ATOM 726 C CA . SER A 1 90 ? 2.901 -5.719 -13.709 1.00 88.12 90 SER A CA 1
ATOM 727 C C . SER A 1 90 ? 2.624 -4.298 -13.247 1.00 88.12 90 SER A C 1
ATOM 729 O O . SER A 1 90 ? 2.656 -3.344 -14.029 1.00 88.12 90 SER A O 1
ATOM 731 N N . GLU A 1 91 ? 2.365 -4.146 -11.956 1.00 84.19 91 GLU A N 1
ATOM 732 C CA . GLU A 1 91 ? 2.192 -2.825 -11.385 1.00 84.19 91 GLU A CA 1
ATOM 733 C C . GLU A 1 91 ? 3.512 -2.049 -11.339 1.00 84.19 91 GLU A C 1
ATOM 735 O O . GLU A 1 91 ? 4.574 -2.584 -11.016 1.00 84.19 91 GLU A O 1
ATOM 740 N N . ARG A 1 92 ? 3.422 -0.758 -11.652 1.00 86.56 92 ARG A N 1
ATOM 741 C CA . ARG A 1 92 ? 4.545 0.170 -11.651 1.00 86.56 92 ARG A CA 1
ATOM 742 C C . ARG A 1 92 ? 5.142 0.304 -10.234 1.00 86.56 92 ARG A C 1
ATOM 744 O O . ARG A 1 92 ? 4.391 0.618 -9.309 1.00 86.56 92 ARG A O 1
ATOM 751 N N . PRO A 1 93 ? 6.463 0.137 -10.038 1.00 86.00 93 PRO A N 1
ATOM 752 C CA . PRO A 1 93 ? 7.106 0.206 -8.722 1.00 86.00 93 PRO A CA 1
ATOM 753 C C . PRO A 1 93 ? 6.805 1.486 -7.932 1.00 86.00 93 PRO A C 1
ATOM 755 O O . PRO A 1 93 ? 6.425 1.406 -6.768 1.00 86.00 93 PRO A O 1
ATOM 758 N N . SER A 1 94 ? 6.848 2.655 -8.568 1.00 83.69 94 SER A N 1
ATOM 759 C CA . SER A 1 94 ? 6.494 3.930 -7.934 1.00 83.69 94 SER A CA 1
ATOM 760 C C . SER A 1 94 ? 5.019 4.010 -7.531 1.00 83.69 94 SER A C 1
ATOM 762 O O . SER A 1 94 ? 4.684 4.680 -6.555 1.00 83.69 94 SER A O 1
ATOM 764 N N . SER A 1 95 ? 4.120 3.297 -8.219 1.00 82.50 95 SER A N 1
ATOM 765 C CA . SER A 1 95 ? 2.729 3.136 -7.773 1.00 82.50 95 SER A CA 1
ATOM 766 C C . SER A 1 95 ? 2.634 2.218 -6.552 1.00 82.50 95 SER A C 1
ATOM 768 O O . SER A 1 95 ? 1.874 2.520 -5.634 1.00 82.50 95 SER A O 1
ATOM 770 N N . ILE A 1 96 ? 3.441 1.151 -6.485 1.00 82.88 96 ILE A N 1
ATOM 771 C CA . ILE A 1 96 ? 3.540 0.279 -5.301 1.00 82.88 96 ILE A CA 1
ATOM 772 C C . ILE A 1 96 ? 4.043 1.075 -4.093 1.00 82.88 96 ILE A C 1
ATOM 774 O O . ILE A 1 96 ? 3.470 0.967 -3.011 1.00 82.88 96 ILE A O 1
ATOM 778 N N . GLU A 1 97 ? 5.090 1.883 -4.256 1.00 82.88 97 GLU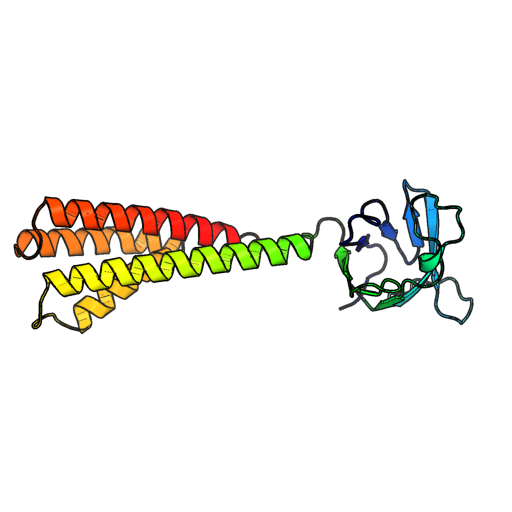 A N 1
ATOM 779 C CA . GLU A 1 97 ? 5.637 2.722 -3.184 1.00 82.88 97 GLU A CA 1
ATOM 780 C C . GLU A 1 97 ? 4.624 3.751 -2.690 1.00 82.88 97 GLU A C 1
ATOM 782 O O . GLU A 1 97 ? 4.391 3.839 -1.484 1.00 82.88 97 GLU A O 1
ATOM 787 N N . LYS A 1 98 ? 3.955 4.465 -3.605 1.00 81.88 98 LYS A N 1
ATOM 788 C CA . LYS A 1 98 ? 2.872 5.395 -3.253 1.00 81.88 98 LYS A CA 1
ATOM 789 C C . LYS A 1 98 ? 1.746 4.689 -2.507 1.00 81.88 98 LYS A C 1
ATOM 791 O O . LYS A 1 98 ? 1.343 5.151 -1.445 1.00 81.88 98 LYS A O 1
ATOM 796 N N . ARG A 1 99 ? 1.297 3.534 -3.003 1.00 80.88 99 ARG A N 1
ATOM 797 C CA . ARG A 1 99 ? 0.248 2.741 -2.353 1.00 80.88 99 ARG A CA 1
ATOM 798 C C . ARG A 1 99 ? 0.671 2.268 -0.964 1.00 80.88 99 ARG A C 1
ATOM 800 O O . ARG A 1 99 ? -0.130 2.326 -0.041 1.00 80.88 99 ARG A O 1
ATOM 807 N N . ARG A 1 100 ? 1.925 1.841 -0.783 1.00 84.75 100 ARG A N 1
ATOM 808 C CA . ARG A 1 100 ? 2.471 1.472 0.535 1.00 84.75 100 ARG A CA 1
ATOM 809 C C . ARG A 1 100 ? 2.540 2.669 1.479 1.00 84.75 100 ARG A C 1
ATOM 811 O O . ARG A 1 100 ? 2.166 2.530 2.638 1.00 84.75 100 ARG A O 1
ATOM 818 N N . ALA A 1 101 ? 2.985 3.828 0.999 1.00 85.38 101 ALA A N 1
ATOM 819 C CA . ALA A 1 101 ? 3.021 5.050 1.795 1.00 85.38 101 ALA A CA 1
ATOM 820 C C . ALA A 1 101 ? 1.609 5.480 2.226 1.00 85.38 101 ALA A C 1
ATOM 822 O O . ALA A 1 101 ? 1.395 5.815 3.389 1.00 85.38 101 ALA A O 1
ATOM 823 N N . GLU A 1 102 ? 0.628 5.412 1.324 1.00 84.12 102 GLU A N 1
ATOM 824 C CA . GLU A 1 102 ? -0.779 5.676 1.642 1.00 84.12 102 GLU A CA 1
ATOM 825 C C . GLU A 1 102 ? -1.343 4.641 2.626 1.00 84.12 102 GLU A C 1
ATOM 827 O O . G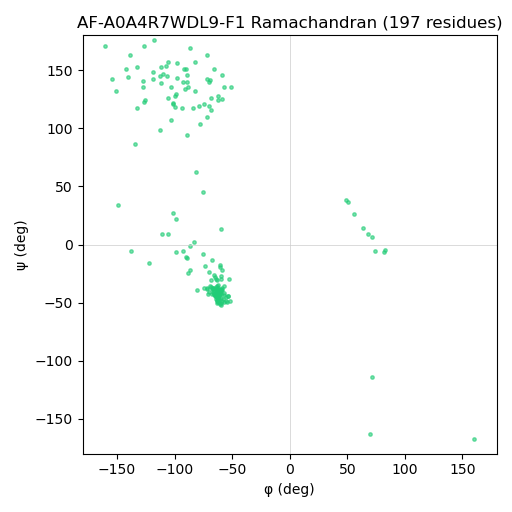LU A 1 102 ? -1.939 5.030 3.629 1.00 84.12 102 GLU A O 1
ATOM 832 N N . ALA A 1 103 ? -1.069 3.347 2.432 1.00 85.69 103 ALA A N 1
ATOM 833 C CA . ALA A 1 103 ? -1.461 2.291 3.367 1.00 85.69 103 ALA A CA 1
ATOM 834 C C . ALA A 1 103 ? -0.911 2.538 4.782 1.00 85.69 103 ALA A C 1
ATOM 836 O O . ALA A 1 103 ? -1.652 2.407 5.752 1.00 85.69 103 ALA A O 1
ATOM 837 N N . LEU A 1 104 ? 0.356 2.951 4.907 1.00 88.50 104 LEU A N 1
ATOM 838 C CA . LEU A 1 104 ? 0.965 3.301 6.195 1.00 88.50 104 LEU A CA 1
ATOM 839 C C . LEU A 1 104 ? 0.282 4.506 6.851 1.00 88.50 104 LEU A C 1
ATOM 841 O O . LEU A 1 104 ? 0.080 4.510 8.064 1.00 88.50 104 LEU A O 1
ATOM 845 N N . ARG A 1 105 ? -0.111 5.519 6.067 1.00 89.69 105 ARG A N 1
ATOM 846 C CA . ARG A 1 105 ? -0.865 6.673 6.584 1.00 89.69 105 ARG A CA 1
ATOM 847 C C . ARG A 1 105 ? -2.239 6.259 7.107 1.00 89.69 105 ARG A C 1
ATOM 849 O O . ARG A 1 105 ? -2.623 6.701 8.187 1.00 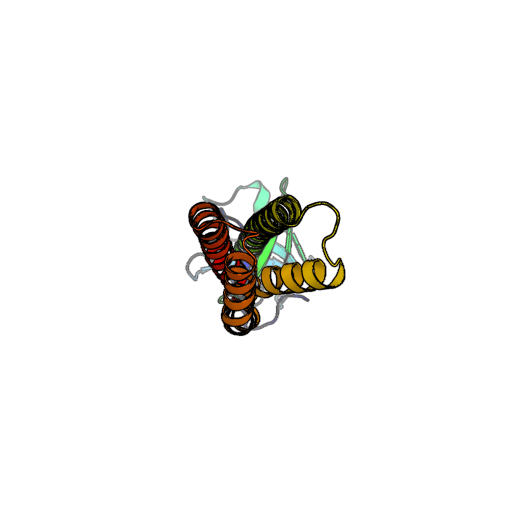89.69 105 ARG A O 1
ATOM 856 N N . TYR A 1 106 ? -2.958 5.408 6.374 1.00 89.75 106 TYR A N 1
ATOM 857 C CA . TYR A 1 106 ? -4.249 4.882 6.823 1.00 89.75 106 TYR A CA 1
ATOM 858 C C . TYR A 1 106 ? -4.110 3.970 8.041 1.00 89.75 106 TYR A C 1
ATOM 860 O O . TYR A 1 106 ? -4.935 4.041 8.946 1.00 89.75 106 TYR A O 1
ATOM 868 N N . GLU A 1 107 ? -3.050 3.164 8.111 1.00 90.94 107 GLU A N 1
ATOM 869 C CA . GLU A 1 107 ? -2.761 2.342 9.285 1.00 90.94 107 GLU A CA 1
ATOM 870 C C . GLU A 1 107 ? -2.482 3.188 10.530 1.00 90.94 107 GLU A C 1
ATOM 872 O O . GLU A 1 107 ? -3.008 2.883 11.600 1.00 90.94 107 GLU A O 1
ATOM 877 N N . ALA A 1 108 ? -1.686 4.253 10.402 1.00 92.31 108 ALA A N 1
ATOM 878 C CA . ALA A 1 108 ? -1.426 5.178 11.501 1.00 92.31 108 ALA A CA 1
ATOM 879 C C . ALA A 1 108 ? -2.728 5.835 11.985 1.00 92.31 108 ALA A C 1
ATOM 881 O O . ALA A 1 108 ? -3.065 5.716 13.159 1.00 92.31 108 ALA A O 1
ATOM 882 N N . ALA A 1 109 ? -3.515 6.409 11.066 1.00 93.06 109 ALA A N 1
ATOM 883 C CA . ALA A 1 109 ? -4.803 7.024 11.391 1.00 93.06 109 ALA A CA 1
ATOM 884 C C . ALA A 1 109 ? -5.786 6.034 12.043 1.00 93.06 109 ALA A C 1
ATOM 886 O O . ALA A 1 109 ? -6.498 6.384 12.983 1.00 93.06 109 ALA A O 1
ATOM 887 N N . PHE A 1 110 ? -5.803 4.783 11.575 1.00 95.06 110 PHE A N 1
ATOM 888 C CA . PHE A 1 110 ? -6.593 3.714 12.175 1.00 95.06 110 PHE A CA 1
ATOM 889 C C . PHE A 1 110 ? -6.151 3.427 13.615 1.00 95.06 110 PHE A C 1
ATOM 891 O O . PHE A 1 110 ? -6.989 3.355 14.511 1.00 95.06 110 PHE A O 1
ATOM 898 N N . ASN A 1 111 ? -4.846 3.251 13.848 1.00 94.62 111 ASN A N 1
ATOM 899 C CA . ASN A 1 111 ? -4.322 2.943 15.180 1.00 94.62 111 ASN A CA 1
ATOM 900 C C . ASN A 1 111 ? -4.587 4.096 16.157 1.00 94.62 111 ASN A C 1
ATOM 902 O O . ASN A 1 111 ? -4.999 3.843 17.288 1.00 94.62 111 ASN A O 1
ATOM 906 N N . ASP A 1 112 ? -4.405 5.340 15.713 1.00 96.38 112 ASP A N 1
ATOM 907 C CA . ASP A 1 112 ? -4.671 6.534 16.517 1.00 96.38 112 ASP A CA 1
ATOM 908 C C . ASP A 1 112 ? -6.150 6.619 16.907 1.00 96.38 112 ASP A C 1
ATOM 910 O O . ASP A 1 112 ? -6.472 6.835 18.076 1.00 96.38 112 ASP A O 1
ATOM 914 N N . LEU A 1 113 ? -7.063 6.361 15.964 1.00 96.50 113 LEU A N 1
ATOM 915 C CA . LEU A 1 113 ? -8.497 6.336 16.247 1.00 96.50 113 LEU A CA 1
ATOM 916 C C . LEU A 1 113 ? -8.880 5.181 17.186 1.00 96.50 113 LEU A C 1
ATOM 918 O O . LEU A 1 113 ? -9.651 5.388 18.121 1.00 96.50 113 LEU A O 1
ATOM 922 N N . ALA A 1 114 ? -8.327 3.982 16.982 1.00 96.00 114 ALA A N 1
ATOM 923 C CA . ALA A 1 114 ? -8.572 2.833 17.855 1.00 96.00 114 ALA A CA 1
ATOM 924 C C . ALA A 1 114 ? -8.093 3.095 19.293 1.00 96.00 114 ALA A C 1
ATOM 926 O O . ALA A 1 114 ? -8.802 2.769 20.246 1.00 96.00 114 ALA A O 1
ATOM 927 N N . ASN A 1 115 ? -6.918 3.711 19.453 1.00 96.00 115 ASN A N 1
ATOM 928 C CA . ASN A 1 115 ? -6.394 4.118 20.756 1.00 96.00 115 ASN A CA 1
ATOM 929 C C . ASN A 1 115 ? -7.257 5.221 21.384 1.00 96.00 115 ASN A C 1
ATOM 931 O O . ASN A 1 115 ? -7.599 5.122 22.556 1.00 96.00 115 ASN A O 1
ATOM 935 N N . GLY A 1 116 ? -7.696 6.212 20.602 1.00 96.00 116 GLY A N 1
ATOM 936 C CA . GLY A 1 116 ? -8.598 7.258 21.087 1.00 96.00 116 GLY A CA 1
ATOM 937 C C . GLY A 1 116 ? -9.939 6.711 21.588 1.00 96.00 116 GLY A C 1
ATOM 938 O O . GLY A 1 116 ? -10.416 7.123 22.642 1.00 96.00 116 GLY A O 1
ATOM 939 N N . ILE A 1 117 ? -10.527 5.739 20.880 1.00 95.19 117 ILE A N 1
ATOM 940 C CA . ILE A 1 117 ? -11.739 5.037 21.338 1.00 95.19 117 ILE A CA 1
ATOM 941 C C . ILE A 1 117 ? -11.458 4.266 22.635 1.00 95.19 117 ILE A C 1
ATOM 943 O O . ILE A 1 117 ? -12.264 4.301 23.564 1.00 95.19 117 ILE A O 1
ATOM 947 N N . LEU A 1 118 ? -10.323 3.563 22.708 1.00 95.00 118 LEU A N 1
ATOM 948 C CA . LEU A 1 118 ? -9.924 2.812 23.897 1.00 95.00 118 LEU A CA 1
ATOM 949 C C . LEU A 1 118 ? -9.790 3.717 25.125 1.00 95.00 118 LEU A C 1
ATOM 951 O O . LEU A 1 118 ? -10.277 3.361 26.197 1.00 95.00 118 LEU A O 1
ATOM 955 N N . ASP A 1 119 ? -9.126 4.858 24.972 1.00 94.00 119 ASP A N 1
ATOM 956 C CA . ASP A 1 119 ? -8.867 5.787 26.068 1.00 94.00 119 ASP A CA 1
ATOM 957 C C . ASP A 1 119 ? -10.149 6.472 26.547 1.00 94.00 119 ASP A C 1
ATOM 959 O O . ASP A 1 119 ? -10.342 6.616 27.753 1.00 94.00 119 ASP A O 1
ATOM 963 N N . GLU A 1 120 ? -11.083 6.787 25.644 1.00 93.44 120 GLU A N 1
ATOM 964 C CA . GLU A 1 120 ? -12.415 7.265 26.035 1.00 93.44 120 GLU A CA 1
ATOM 965 C C . GLU A 1 120 ? -13.191 6.217 26.828 1.00 93.44 120 GLU A C 1
ATOM 967 O O . GLU A 1 120 ? -13.693 6.511 27.912 1.00 93.44 120 GLU A O 1
ATOM 972 N N . VAL A 1 121 ? -13.239 4.972 26.345 1.00 91.31 121 VAL A N 1
ATOM 973 C CA . VAL A 1 121 ? -13.923 3.879 27.053 1.00 91.31 121 VAL A CA 1
ATOM 974 C C . VAL A 1 121 ? -13.301 3.626 28.427 1.00 91.31 121 VAL A C 1
ATOM 976 O O . VAL A 1 121 ? -14.034 3.455 29.399 1.00 91.31 121 VAL A O 1
ATOM 979 N N . LYS A 1 122 ? -11.968 3.654 28.552 1.00 92.12 122 LYS A N 1
ATOM 980 C CA . LYS A 1 122 ? -11.292 3.580 29.859 1.00 92.12 122 LYS A CA 1
ATOM 981 C C . LYS A 1 122 ? -11.664 4.752 30.763 1.00 92.12 122 LYS A C 1
ATOM 983 O O . LYS A 1 122 ? -11.894 4.536 31.949 1.00 92.12 122 LYS A O 1
ATOM 988 N N . GLY A 1 123 ? -11.740 5.963 30.210 1.00 91.75 123 GLY A N 1
ATOM 989 C CA . GLY A 1 123 ? -12.171 7.156 30.934 1.00 91.75 123 GLY A CA 1
ATOM 990 C C . GLY A 1 123 ? -13.563 6.989 31.542 1.00 91.75 123 GLY A C 1
ATOM 991 O O . GLY A 1 123 ? -13.761 7.330 32.705 1.00 91.75 123 GLY A O 1
ATOM 992 N N . TYR A 1 124 ? -14.497 6.390 30.797 1.00 90.75 124 TYR A N 1
ATOM 993 C CA . TYR A 1 124 ? -15.843 6.090 31.293 1.00 90.75 124 TYR A CA 1
ATOM 994 C C . TYR A 1 124 ? -15.877 4.946 32.312 1.00 90.75 124 TYR A C 1
ATOM 996 O O . TYR A 1 124 ? -16.625 5.010 33.283 1.00 90.75 124 TYR A O 1
ATOM 1004 N N . LEU A 1 125 ? -15.057 3.908 32.126 1.00 89.69 125 LEU A N 1
ATOM 1005 C CA . LEU A 1 125 ? -14.971 2.790 33.072 1.00 89.69 125 LEU A CA 1
ATOM 1006 C C . LEU A 1 125 ? -14.314 3.179 34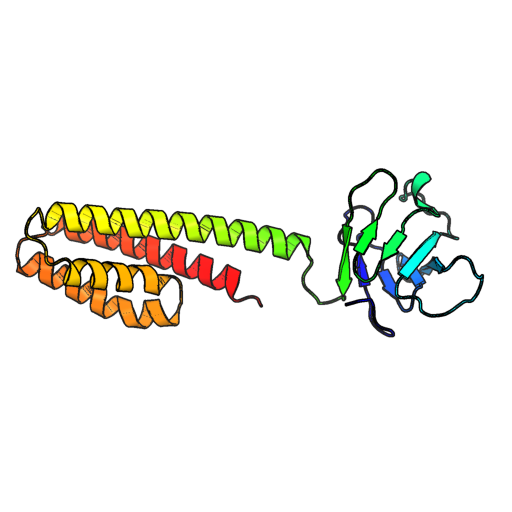.412 1.00 89.69 125 LEU A C 1
ATOM 1008 O O . LEU A 1 125 ? -14.549 2.515 35.423 1.00 89.69 125 LEU A O 1
ATOM 1012 N N . GLY A 1 126 ? -13.492 4.232 34.430 1.00 87.44 126 GLY A N 1
ATOM 1013 C CA . GLY A 1 126 ? -12.787 4.704 35.622 1.00 87.44 126 GLY A CA 1
ATOM 1014 C C . GLY A 1 126 ? -11.671 3.761 36.094 1.00 87.44 126 GLY A C 1
ATOM 1015 O O . GLY A 1 126 ? -11.187 2.901 35.355 1.00 87.44 126 GLY A O 1
ATOM 1016 N N . GLU A 1 127 ? -11.227 3.923 37.343 1.00 80.94 127 GLU A N 1
ATOM 1017 C CA . GLU A 1 127 ? -10.033 3.239 37.878 1.00 80.94 127 GLU A CA 1
ATOM 1018 C C . GLU A 1 127 ? -10.224 1.737 38.163 1.00 80.94 127 GLU A C 1
ATOM 1020 O O . GLU A 1 127 ? -9.246 0.998 38.217 1.00 80.94 127 GLU A O 1
ATOM 1025 N N . ASN A 1 128 ? -11.467 1.256 38.284 1.00 73.88 128 ASN A N 1
ATOM 1026 C CA . ASN A 1 128 ? -11.782 -0.131 38.667 1.00 73.88 128 ASN A CA 1
ATOM 1027 C C . ASN A 1 128 ? -12.114 -1.046 37.476 1.00 73.88 128 ASN A C 1
ATOM 1029 O O . ASN A 1 128 ? -12.807 -2.054 37.628 1.00 73.88 128 ASN A O 1
ATOM 1033 N N . HIS A 1 129 ? -11.665 -0.691 36.274 1.00 80.81 129 HIS A N 1
ATOM 1034 C CA . HIS A 1 129 ? -11.955 -1.475 35.080 1.00 80.81 129 HIS A CA 1
ATOM 1035 C C . HIS A 1 129 ? -11.178 -2.795 35.055 1.00 80.81 129 HIS A C 1
ATOM 1037 O O . HIS A 1 129 ? -10.005 -2.844 35.414 1.00 80.81 129 HIS A O 1
ATOM 1043 N N . ASP A 1 130 ? -11.809 -3.865 34.563 1.00 86.25 130 ASP A N 1
ATOM 1044 C CA . ASP A 1 130 ? -11.122 -5.136 34.320 1.00 86.25 130 ASP A CA 1
ATOM 1045 C C . ASP A 1 130 ? -10.123 -4.982 33.150 1.00 86.25 130 ASP A C 1
ATOM 1047 O O . ASP A 1 130 ? -10.545 -4.776 32.000 1.00 86.25 130 ASP A O 1
ATOM 1051 N N . PRO A 1 131 ? -8.801 -5.125 33.383 1.00 87.62 131 PRO A N 1
ATOM 1052 C CA . PRO A 1 131 ? -7.800 -5.019 32.325 1.00 87.62 131 PRO A CA 1
ATOM 1053 C C . PRO A 1 131 ? -7.997 -6.054 31.209 1.00 87.62 131 PRO A C 1
ATOM 1055 O O . PRO A 1 131 ? -7.660 -5.796 30.048 1.00 87.62 131 PRO A O 1
ATOM 1058 N N . ALA A 1 132 ? -8.555 -7.228 31.527 1.00 87.94 132 ALA A N 1
ATOM 1059 C CA . ALA A 1 132 ? -8.829 -8.265 30.540 1.00 87.94 132 ALA A CA 1
ATOM 1060 C C . ALA A 1 132 ? -9.972 -7.860 29.600 1.00 87.94 132 ALA A C 1
ATOM 1062 O O . ALA A 1 132 ? -9.866 -8.075 28.388 1.00 87.94 132 ALA A O 1
ATOM 1063 N N . ALA A 1 133 ? -11.028 -7.236 30.127 1.00 86.31 133 ALA A N 1
ATOM 1064 C CA . ALA A 1 133 ? -12.128 -6.704 29.328 1.00 86.31 133 ALA A CA 1
ATOM 1065 C C . ALA A 1 133 ? -11.647 -5.597 28.376 1.00 86.31 133 ALA A C 1
ATOM 1067 O O . ALA A 1 133 ? -11.938 -5.643 27.180 1.00 86.31 133 ALA A O 1
ATOM 1068 N N . VAL A 1 134 ? -10.822 -4.668 28.869 1.00 89.69 134 VAL A N 1
ATOM 1069 C CA . VAL A 1 134 ? -10.232 -3.586 28.060 1.00 89.69 134 VAL A CA 1
ATOM 1070 C C . VAL A 1 134 ? -9.323 -4.131 26.956 1.00 89.69 134 VAL A C 1
ATOM 1072 O O . VAL A 1 134 ? -9.398 -3.692 25.807 1.00 89.69 134 VAL A O 1
ATOM 1075 N N . LYS A 1 135 ? -8.505 -5.146 27.256 1.00 90.50 135 LYS A N 1
ATOM 1076 C CA . LYS A 1 135 ? -7.668 -5.811 26.246 1.00 90.50 135 LYS A CA 1
ATOM 1077 C C . LYS A 1 135 ? -8.506 -6.510 25.170 1.00 90.50 135 LYS A C 1
ATOM 1079 O O . LYS A 1 135 ? -8.165 -6.438 23.986 1.00 90.50 135 LYS A O 1
ATOM 1084 N N . ARG A 1 136 ? -9.592 -7.188 25.560 1.00 90.12 136 ARG A N 1
ATOM 1085 C CA . ARG A 1 136 ? -10.523 -7.824 24.610 1.00 90.12 136 ARG A CA 1
ATOM 1086 C C . ARG A 1 136 ? -11.196 -6.782 23.725 1.00 90.12 136 ARG A C 1
ATOM 1088 O O . ARG A 1 136 ? -11.211 -6.961 22.513 1.00 90.12 136 ARG A O 1
ATOM 1095 N N . PHE A 1 137 ? -11.668 -5.685 24.310 1.00 92.44 137 PHE A N 1
ATOM 1096 C CA . PHE A 1 137 ? -12.259 -4.573 23.572 1.00 92.44 137 PHE A CA 1
ATOM 1097 C C . PHE A 1 137 ? -11.289 -4.001 22.532 1.00 92.44 137 PHE A C 1
ATOM 1099 O O . PHE A 1 137 ? -11.626 -3.924 21.353 1.00 92.44 137 PHE A O 1
ATOM 1106 N N . TYR A 1 138 ? -10.046 -3.712 22.925 1.00 93.69 138 TYR A N 1
ATOM 1107 C CA . TYR A 1 138 ? -9.032 -3.247 21.978 1.00 93.69 138 TYR A CA 1
ATOM 1108 C C . TYR A 1 138 ? -8.758 -4.262 20.859 1.00 93.69 138 TYR A C 1
ATOM 1110 O O . TYR A 1 138 ? -8.623 -3.891 19.698 1.00 93.69 138 TYR A O 1
ATOM 1118 N N . SER A 1 139 ? -8.737 -5.558 21.181 1.00 92.56 139 SER A N 1
ATOM 1119 C CA . SER A 1 139 ? -8.552 -6.615 20.175 1.00 92.56 139 SER A CA 1
ATOM 1120 C C . SER A 1 139 ? -9.687 -6.634 19.142 1.00 92.56 139 SER A C 1
ATOM 1122 O O . SER A 1 139 ? -9.426 -6.833 17.954 1.00 92.56 139 SER A O 1
ATOM 1124 N N . LEU A 1 140 ? -10.931 -6.374 19.568 1.00 93.50 140 LEU A N 1
ATOM 1125 C CA . LEU A 1 140 ? -12.069 -6.219 18.658 1.00 93.50 140 LEU A CA 1
ATOM 1126 C C . LEU A 1 140 ? -11.873 -5.011 17.735 1.00 93.50 140 LEU A C 1
ATOM 1128 O O . LEU A 1 140 ? -12.039 -5.160 16.527 1.00 93.50 140 LEU A O 1
ATOM 1132 N N . LEU A 1 141 ? -11.446 -3.859 18.265 1.00 94.25 141 LEU A N 1
ATOM 1133 C CA . LEU A 1 141 ? -11.152 -2.674 17.449 1.00 94.25 141 LEU A CA 1
ATOM 1134 C C . LEU A 1 141 ? -10.068 -2.966 16.406 1.00 94.25 141 LEU A C 1
ATOM 1136 O O . LEU A 1 141 ? -10.271 -2.715 15.225 1.00 94.25 141 LEU A O 1
ATOM 1140 N N . ILE A 1 142 ? -8.944 -3.569 16.804 1.00 94.00 142 ILE A N 1
ATOM 1141 C CA . ILE A 1 142 ? -7.832 -3.861 15.885 1.00 94.00 142 ILE A CA 1
ATOM 1142 C C . ILE A 1 142 ? -8.223 -4.850 14.781 1.00 94.00 142 ILE A C 1
ATOM 1144 O O . ILE A 1 142 ? -7.730 -4.744 13.657 1.00 94.00 142 ILE A O 1
ATOM 1148 N N . SER A 1 143 ? -9.147 -5.776 15.050 1.00 91.38 143 SER A N 1
ATOM 1149 C CA . SER A 1 143 ? -9.608 -6.736 14.039 1.00 91.38 143 SER A CA 1
ATOM 1150 C C . SER A 1 143 ? -10.260 -6.075 12.812 1.00 91.38 143 SER A C 1
ATOM 1152 O O . SER A 1 143 ? -10.282 -6.683 11.735 1.00 91.38 143 SER A O 1
ATOM 1154 N N . PHE A 1 144 ? -10.701 -4.813 12.937 1.00 91.06 144 PHE A N 1
ATOM 1155 C CA . PHE A 1 144 ? -11.312 -4.046 11.850 1.00 91.06 144 PHE A CA 1
ATOM 1156 C C . PHE A 1 144 ? -10.326 -3.710 10.723 1.00 91.06 144 PHE A C 1
ATOM 1158 O O . PHE A 1 144 ? -10.761 -3.366 9.626 1.00 91.06 144 PHE A O 1
ATOM 1165 N N . LYS A 1 145 ? -9.010 -3.883 10.939 1.00 87.12 145 LYS A N 1
ATOM 1166 C CA . LYS A 1 145 ? -7.997 -3.785 9.872 1.00 87.12 145 LYS A CA 1
ATOM 1167 C C . LYS A 1 145 ? -8.220 -4.776 8.732 1.00 87.12 145 LYS A C 1
ATOM 1169 O O . LYS A 1 145 ? -7.694 -4.559 7.647 1.00 87.12 145 LYS A O 1
ATOM 1174 N N . SER A 1 146 ? -8.952 -5.864 8.979 1.00 84.06 146 SER A N 1
ATOM 1175 C CA . SER A 1 146 ? -9.268 -6.887 7.981 1.00 84.06 146 SER A CA 1
ATOM 1176 C C . SER A 1 146 ? -10.775 -6.999 7.777 1.00 84.06 146 SER A C 1
ATOM 1178 O O . SER A 1 146 ? -11.532 -6.958 8.746 1.00 84.06 146 SER A O 1
ATOM 1180 N N . ARG A 1 147 ? -11.218 -7.222 6.532 1.00 79.31 147 ARG A N 1
ATOM 1181 C CA . ARG A 1 147 ? -12.646 -7.426 6.219 1.00 79.31 147 ARG A CA 1
ATOM 1182 C C . ARG A 1 147 ? -13.268 -8.561 7.046 1.00 79.31 147 ARG A C 1
ATOM 1184 O O . ARG A 1 147 ? -14.278 -8.348 7.700 1.00 79.31 147 ARG A O 1
ATOM 1191 N N . MET A 1 148 ? -12.625 -9.732 7.091 1.00 82.19 148 MET A N 1
ATOM 1192 C CA . MET A 1 148 ? -13.132 -10.878 7.863 1.00 82.19 148 MET A CA 1
ATOM 1193 C C . MET A 1 148 ? -13.178 -10.605 9.373 1.00 82.19 148 MET A C 1
ATOM 1195 O O . MET A 1 148 ? -14.153 -10.963 10.029 1.00 82.19 148 MET A O 1
ATOM 1199 N N . GLY A 1 149 ? -12.136 -9.978 9.932 1.00 84.06 149 GLY A N 1
ATOM 1200 C CA . GLY A 1 149 ? -12.086 -9.662 11.361 1.00 84.06 149 GLY A CA 1
ATOM 1201 C C . GLY A 1 149 ? -13.154 -8.649 11.766 1.00 84.06 149 GLY A C 1
ATOM 1202 O O . GLY A 1 149 ? -13.815 -8.823 12.782 1.00 84.06 149 GLY A O 1
ATOM 1203 N N . ARG A 1 150 ? -13.380 -7.637 10.930 1.00 82.81 150 ARG A N 1
ATOM 1204 C CA . ARG A 1 150 ? -14.423 -6.626 11.104 1.00 82.81 150 ARG A CA 1
ATOM 1205 C C . ARG A 1 150 ? -15.822 -7.233 11.141 1.00 82.81 150 ARG A C 1
ATOM 1207 O O . ARG A 1 150 ? -16.555 -7.009 12.101 1.00 82.81 150 ARG A O 1
ATOM 1214 N N . ASP A 1 151 ? -16.158 -8.043 10.138 1.00 83.69 151 ASP A N 1
ATOM 1215 C CA . ASP A 1 151 ? -17.484 -8.655 10.019 1.00 83.69 151 ASP A CA 1
ATOM 1216 C C . ASP A 1 151 ? -17.767 -9.594 11.213 1.00 83.69 151 ASP A C 1
ATOM 1218 O O . ASP A 1 151 ? -18.888 -9.641 11.721 1.00 83.69 151 ASP A O 1
ATOM 1222 N N . ALA A 1 152 ? -16.737 -10.280 11.726 1.00 85.94 152 ALA A N 1
ATOM 1223 C CA . ALA A 1 152 ? -16.837 -11.127 12.917 1.00 85.94 152 ALA A CA 1
ATOM 1224 C C . ALA A 1 152 ? -16.928 -10.334 14.238 1.00 85.94 152 ALA A C 1
ATOM 1226 O O . ALA A 1 152 ? -17.637 -10.737 15.163 1.00 85.94 152 ALA A O 1
ATOM 1227 N N . SER A 1 153 ? -16.213 -9.213 14.350 1.00 88.06 153 SER A N 1
ATOM 1228 C CA . SER A 1 153 ? -16.091 -8.456 15.601 1.00 88.06 153 SER A CA 1
ATOM 1229 C C . SER A 1 153 ? -17.182 -7.410 15.807 1.00 88.06 153 SER A C 1
ATOM 1231 O O . SER A 1 153 ? -17.481 -7.089 16.958 1.00 88.06 153 SER A O 1
ATOM 1233 N N . SER A 1 154 ? -17.808 -6.900 14.741 1.00 87.06 154 SER A N 1
ATOM 1234 C CA . SER A 1 154 ? -18.875 -5.888 14.825 1.00 87.06 154 SER A CA 1
ATOM 1235 C C . SER A 1 154 ? -20.009 -6.265 15.793 1.00 87.06 154 SER A C 1
ATOM 1237 O O . SER A 1 154 ? -20.334 -5.448 16.658 1.00 87.06 154 SER A O 1
ATOM 1239 N N . PRO A 1 155 ? -20.586 -7.486 15.746 1.00 88.19 155 PRO A N 1
ATOM 1240 C CA . PRO A 1 155 ? -21.625 -7.886 16.698 1.00 88.19 155 PRO A CA 1
ATOM 1241 C C . PRO A 1 155 ? -21.141 -7.888 18.153 1.00 88.19 155 PRO A C 1
ATOM 1243 O O . PRO A 1 155 ? -21.861 -7.449 19.049 1.00 88.19 155 PRO A O 1
ATOM 1246 N N . SER A 1 156 ? -19.904 -8.340 18.389 1.00 89.56 156 SER A N 1
ATOM 1247 C CA . SER A 1 156 ? -19.309 -8.393 19.731 1.00 89.56 156 SER A CA 1
ATOM 1248 C C . SER A 1 156 ? -19.060 -6.994 20.295 1.00 89.56 156 SER A C 1
ATOM 1250 O O . SER A 1 156 ? -19.289 -6.754 21.479 1.00 89.56 156 SER A O 1
ATOM 1252 N N . LEU A 1 157 ? -18.630 -6.059 19.445 1.00 89.50 157 LEU A N 1
ATOM 1253 C CA . LEU A 1 157 ? -18.414 -4.667 19.824 1.00 89.50 157 LEU A CA 1
ATOM 1254 C C . LEU A 1 157 ? -19.738 -3.963 20.162 1.00 89.50 157 LEU A C 1
ATOM 1256 O O . LEU A 1 157 ? -19.834 -3.282 21.180 1.00 89.50 157 LEU A O 1
ATOM 1260 N N . ASN A 1 158 ? -20.786 -4.201 19.368 1.00 88.19 158 ASN A N 1
ATOM 1261 C CA . ASN A 1 158 ? -22.129 -3.701 19.665 1.00 88.19 158 ASN A CA 1
ATOM 1262 C C . ASN A 1 158 ? -22.656 -4.259 20.996 1.00 88.19 158 ASN A C 1
ATOM 1264 O O . ASN A 1 158 ? -23.187 -3.508 21.813 1.00 88.19 158 ASN A O 1
ATOM 1268 N N . GLY A 1 159 ? -22.466 -5.560 21.247 1.00 88.69 159 GLY A N 1
ATOM 1269 C CA . GLY A 1 159 ? -22.812 -6.183 22.526 1.00 88.69 159 GLY A CA 1
ATOM 1270 C C . GLY A 1 159 ? -22.069 -5.560 23.711 1.00 88.69 159 GLY A C 1
ATOM 1271 O O . GLY A 1 159 ? -22.666 -5.345 24.764 1.00 88.69 159 GLY A O 1
ATOM 1272 N N . PHE A 1 160 ? -20.795 -5.202 23.528 1.00 89.88 160 PHE A N 1
ATOM 1273 C CA . PHE A 1 160 ? -20.004 -4.507 24.544 1.00 89.88 160 PHE A CA 1
ATOM 1274 C C . PHE A 1 160 ? -20.611 -3.141 24.902 1.00 89.88 160 PHE A C 1
ATOM 1276 O O . PHE A 1 160 ? -20.832 -2.867 26.080 1.00 89.88 160 PHE A O 1
ATOM 1283 N N . PHE A 1 161 ? -20.959 -2.309 23.913 1.00 89.81 161 PHE A N 1
ATOM 1284 C CA . PHE A 1 161 ? -21.569 -0.996 24.173 1.00 89.81 161 PHE A CA 1
ATOM 1285 C C . PHE A 1 161 ? -22.967 -1.084 24.783 1.00 89.81 161 PHE A C 1
ATOM 1287 O O . PHE A 1 161 ? -23.287 -0.304 25.679 1.00 89.81 161 PHE A O 1
ATOM 1294 N N . LEU A 1 162 ? -23.780 -2.057 24.361 1.00 89.62 162 LEU A N 1
ATOM 1295 C CA . LEU A 1 162 ? -25.069 -2.331 25.003 1.00 89.62 162 LEU A CA 1
ATOM 1296 C C . LEU A 1 162 ? -24.891 -2.731 26.473 1.00 89.62 162 LEU A C 1
ATOM 1298 O O . LEU A 1 162 ? -25.657 -2.282 27.322 1.00 89.62 162 LEU A O 1
ATOM 1302 N N . GLY A 1 163 ? -23.860 -3.520 26.788 1.00 90.12 163 GLY A N 1
ATOM 1303 C CA . GLY A 1 163 ? -23.503 -3.860 28.165 1.00 90.12 163 GLY A CA 1
ATOM 1304 C C . GLY A 1 163 ? -23.124 -2.633 28.998 1.00 90.12 163 GLY A C 1
ATOM 1305 O O . GLY A 1 163 ? -23.586 -2.500 30.129 1.00 90.12 163 GLY A O 1
ATOM 1306 N N . LEU A 1 164 ? -22.340 -1.708 28.434 1.00 90.38 164 LEU A N 1
ATOM 1307 C CA . LEU A 1 164 ? -21.969 -0.464 29.119 1.00 90.38 164 LEU A CA 1
ATOM 1308 C C . LEU A 1 164 ? -23.164 0.472 29.351 1.00 90.38 164 LEU A C 1
ATOM 1310 O O . LEU A 1 164 ? -23.253 1.075 30.419 1.00 90.38 164 LEU A O 1
ATOM 1314 N N . LEU A 1 165 ? -24.086 0.568 28.387 1.00 90.81 165 LEU A N 1
ATOM 1315 C CA . LEU A 1 165 ? -25.348 1.299 28.549 1.00 90.81 165 LEU A CA 1
ATOM 1316 C C . LEU A 1 165 ? -26.218 0.674 29.648 1.00 90.81 165 LEU A C 1
ATOM 1318 O O . LEU A 1 165 ? -26.705 1.377 30.526 1.00 90.81 165 LEU A O 1
ATOM 1322 N N . ALA A 1 166 ? -26.384 -0.652 29.633 1.00 90.31 166 ALA A N 1
ATOM 1323 C CA . ALA A 1 166 ? -27.187 -1.366 30.629 1.00 90.31 166 ALA A CA 1
ATOM 1324 C C . ALA A 1 166 ? -26.603 -1.264 32.049 1.00 90.31 166 ALA A C 1
ATOM 1326 O O . ALA A 1 166 ? -27.347 -1.290 33.027 1.00 90.31 166 ALA A O 1
ATOM 1327 N N . ALA A 1 167 ? -25.280 -1.135 32.159 1.00 89.25 167 ALA A N 1
ATOM 1328 C CA . ALA A 1 167 ? -24.578 -0.902 33.416 1.00 89.25 167 ALA A CA 1
ATOM 1329 C C . ALA A 1 167 ? -24.549 0.580 33.842 1.00 89.25 167 ALA A C 1
ATOM 1331 O O . ALA A 1 167 ? -23.934 0.897 34.859 1.00 89.25 167 ALA A O 1
ATOM 1332 N N . SER A 1 168 ? -25.176 1.484 33.078 1.00 90.44 168 SER A N 1
ATOM 1333 C CA . SER A 1 168 ? -25.150 2.939 33.297 1.00 90.44 168 SER A CA 1
ATOM 1334 C C . SER A 1 168 ? -23.736 3.537 33.340 1.00 90.44 168 SER A C 1
ATOM 1336 O O . SER A 1 168 ? -23.512 4.567 33.971 1.00 90.44 168 SER A O 1
ATOM 1338 N N . ILE A 1 169 ? -22.776 2.882 32.680 1.00 90.44 169 ILE A N 1
ATOM 1339 C CA . ILE A 1 169 ? -21.395 3.366 32.536 1.00 90.44 169 ILE A CA 1
ATOM 1340 C C . ILE A 1 169 ? -21.330 4.405 31.416 1.00 90.44 169 ILE A C 1
ATOM 1342 O O . ILE A 1 169 ? -20.627 5.403 31.535 1.00 90.44 169 ILE A O 1
ATOM 1346 N N . LEU A 1 170 ? -22.076 4.163 30.334 1.00 91.81 170 LEU A N 1
ATOM 1347 C CA . LEU A 1 170 ? -22.291 5.131 29.266 1.00 91.81 170 LEU A CA 1
ATOM 1348 C C . LEU A 1 170 ? -23.712 5.678 29.340 1.00 91.81 170 LEU A C 1
ATOM 1350 O O . LEU A 1 170 ? -24.652 4.932 29.617 1.00 91.81 170 LEU A O 1
ATOM 1354 N N . ASP A 1 171 ? -23.871 6.954 29.007 1.00 92.94 171 ASP A N 1
ATOM 1355 C CA . ASP A 1 171 ? -25.166 7.502 28.608 1.00 92.94 171 ASP A CA 1
ATOM 1356 C C . ASP A 1 171 ? -25.411 7.318 27.093 1.00 92.94 171 ASP A C 1
ATOM 1358 O O . ASP A 1 171 ? -24.516 6.948 26.322 1.00 92.94 171 ASP A O 1
ATOM 1362 N N . GLU A 1 172 ? -26.643 7.567 26.639 1.00 90.31 172 GLU A N 1
ATOM 1363 C CA . GLU A 1 172 ? -27.015 7.415 25.223 1.00 90.31 172 GLU A CA 1
ATOM 1364 C C . GLU A 1 172 ? -26.172 8.293 24.288 1.00 90.31 172 GLU A C 1
ATOM 1366 O O . GLU A 1 172 ? -25.800 7.862 23.194 1.00 90.31 172 GLU A O 1
ATOM 1371 N N . LYS A 1 173 ? -25.826 9.510 24.717 1.00 93.06 173 LYS A N 1
ATOM 1372 C CA . LYS A 1 173 ? -25.052 10.461 23.914 1.00 93.06 173 LYS A CA 1
ATOM 1373 C C . LYS A 1 173 ? -23.602 9.999 23.767 1.00 93.06 173 LYS A C 1
ATOM 1375 O O . LYS A 1 173 ? -23.042 10.071 22.673 1.00 93.06 173 LYS A O 1
ATOM 1380 N N . GLN A 1 174 ? -22.999 9.506 24.843 1.00 93.00 174 GLN A N 1
ATOM 1381 C CA . GLN A 1 174 ? -21.651 8.941 24.857 1.00 93.00 174 GLN A CA 1
ATOM 1382 C C . GLN A 1 174 ? -21.580 7.679 23.994 1.00 93.00 174 GLN A C 1
ATOM 1384 O O . GLN A 1 174 ? -20.673 7.542 23.174 1.00 93.00 174 GLN A O 1
ATOM 1389 N N . SER A 1 175 ? -22.575 6.795 24.108 1.00 90.06 175 SER A N 1
ATOM 1390 C CA . SER A 1 175 ? -22.667 5.588 23.280 1.00 90.06 175 SER A CA 1
ATOM 1391 C C . SER A 1 175 ? -22.782 5.913 21.787 1.00 90.06 175 SER A C 1
ATOM 1393 O O . SER A 1 175 ? -22.071 5.326 20.966 1.00 90.06 175 SER A O 1
ATOM 1395 N N . GLN A 1 176 ? -23.599 6.906 21.417 1.00 89.44 176 GLN A N 1
ATOM 1396 C CA . GLN A 1 176 ? -23.693 7.383 20.032 1.00 89.44 176 GLN A CA 1
ATOM 1397 C C . GLN A 1 176 ? -22.370 7.973 19.526 1.00 89.44 176 GLN A C 1
ATOM 1399 O O . GLN A 1 176 ? -21.968 7.691 18.396 1.00 89.44 176 GLN A O 1
ATOM 1404 N N . LEU A 1 177 ? -21.669 8.754 20.354 1.00 91.50 177 LEU A N 1
ATOM 1405 C CA . LEU A 1 177 ? -20.383 9.353 19.993 1.00 91.50 177 LEU A CA 1
ATOM 1406 C C . LEU A 1 177 ? -19.308 8.286 19.744 1.00 91.50 177 LEU A C 1
ATOM 1408 O O . LEU A 1 177 ? -18.634 8.328 18.712 1.00 91.50 177 LEU A O 1
ATOM 1412 N N . ILE A 1 178 ? -19.189 7.299 20.638 1.00 91.38 178 ILE A N 1
ATOM 1413 C CA . ILE A 1 178 ? -18.261 6.174 20.464 1.00 91.38 178 ILE A CA 1
ATOM 1414 C C . ILE A 1 178 ? -18.636 5.360 19.219 1.00 91.38 178 ILE A C 1
ATOM 1416 O O . ILE A 1 178 ? -17.765 5.034 18.412 1.00 91.38 178 ILE A O 1
ATOM 1420 N N . SER A 1 179 ? -19.926 5.085 19.011 1.00 89.69 179 SER A N 1
ATOM 1421 C CA . SER A 1 179 ? -20.408 4.357 17.829 1.00 89.69 179 SER A CA 1
ATOM 1422 C C . SER A 1 179 ? -20.055 5.082 16.525 1.00 89.69 179 SER A C 1
ATOM 1424 O O . SER A 1 179 ? -19.624 4.450 15.561 1.00 89.69 179 SER A O 1
ATOM 1426 N N . GLY A 1 180 ? -20.150 6.416 16.499 1.00 90.75 180 GLY A N 1
ATOM 1427 C CA . GLY A 1 180 ? -19.713 7.228 15.361 1.00 90.75 180 GLY A CA 1
ATOM 1428 C C . GLY A 1 180 ? -18.223 7.058 15.046 1.00 90.75 180 GLY A C 1
ATOM 1429 O O . GLY A 1 180 ? -17.851 6.887 13.886 1.00 90.75 180 GLY A O 1
ATOM 1430 N N . LYS A 1 181 ? -17.368 7.018 16.073 1.00 93.69 181 LYS A N 1
ATOM 1431 C CA . LYS A 1 181 ? -15.926 6.771 15.907 1.00 93.69 181 LYS A CA 1
ATOM 1432 C C . LYS A 1 181 ? -15.620 5.353 15.444 1.00 93.69 181 LYS A C 1
ATOM 1434 O O . LYS A 1 181 ? -14.729 5.153 14.627 1.00 93.69 181 LYS A O 1
ATOM 1439 N N . VAL A 1 182 ? -16.371 4.365 15.920 1.00 92.00 182 VAL A N 1
ATOM 1440 C CA . VAL A 1 182 ? -16.250 2.979 15.453 1.00 92.00 182 VAL A CA 1
ATOM 1441 C C . VAL A 1 182 ? -16.624 2.859 13.976 1.00 92.00 182 VAL A C 1
ATOM 1443 O O . VAL A 1 182 ? -15.948 2.143 13.240 1.00 92.00 182 VAL A O 1
ATOM 1446 N N . ASN A 1 183 ? -17.641 3.588 13.511 1.00 90.38 183 ASN A N 1
ATOM 1447 C CA . ASN A 1 183 ? -17.982 3.629 12.086 1.00 90.38 183 ASN A CA 1
ATOM 1448 C C . ASN A 1 183 ? -16.850 4.253 11.252 1.00 90.38 183 ASN A C 1
ATOM 1450 O O . ASN A 1 183 ? -16.480 3.707 10.216 1.00 90.38 183 ASN A O 1
ATOM 1454 N N . GLN A 1 184 ? -16.222 5.328 11.734 1.00 92.06 184 GLN A N 1
ATOM 1455 C CA . GLN A 1 184 ? -15.026 5.890 11.089 1.00 92.06 184 GLN A CA 1
ATOM 1456 C C . GLN A 1 184 ? -13.857 4.891 11.078 1.00 92.06 184 GLN A C 1
ATOM 1458 O O . GLN A 1 184 ? -13.153 4.755 10.078 1.00 92.06 184 GLN A O 1
ATOM 1463 N N . LEU A 1 185 ? -13.668 4.137 12.165 1.00 93.06 185 LEU A N 1
ATOM 1464 C CA . LEU A 1 185 ? -12.659 3.080 12.247 1.00 93.06 185 LEU A CA 1
ATOM 1465 C C . LEU A 1 185 ? -12.936 1.953 11.238 1.00 93.06 185 LEU A C 1
ATOM 1467 O O . LEU A 1 185 ? -12.012 1.433 10.614 1.00 93.06 185 LEU A O 1
ATOM 1471 N N . HIS A 1 186 ? -14.210 1.606 11.044 1.00 89.44 186 HIS A N 1
ATOM 1472 C CA . HIS A 1 186 ? -14.671 0.640 10.051 1.00 89.44 186 HIS A CA 1
ATOM 1473 C C . HIS A 1 186 ? -14.348 1.091 8.618 1.00 89.44 186 HIS A C 1
ATOM 1475 O O . HIS A 1 186 ? -13.834 0.297 7.825 1.00 89.44 186 HIS A O 1
ATOM 1481 N N . GLU A 1 187 ? -14.596 2.362 8.295 1.00 89.06 187 GLU A N 1
ATOM 1482 C CA . GLU A 1 187 ? -14.244 2.959 7.001 1.00 89.06 187 GLU A CA 1
ATOM 1483 C C . GLU A 1 187 ? -12.728 2.944 6.763 1.00 89.06 187 GLU A C 1
ATOM 1485 O O . GLU A 1 187 ? -12.269 2.443 5.734 1.00 89.06 187 GLU A O 1
ATOM 1490 N N . LEU A 1 188 ? -11.936 3.401 7.741 1.00 89.50 188 LEU A N 1
ATOM 1491 C CA . LEU A 1 188 ? -10.471 3.399 7.656 1.00 89.50 188 LEU A CA 1
ATOM 1492 C C . LEU A 1 188 ? -9.897 1.988 7.491 1.00 89.50 188 LEU A C 1
ATOM 1494 O O . LEU A 1 188 ? -8.998 1.781 6.675 1.00 89.50 188 LEU A O 1
ATOM 1498 N N . GLY A 1 189 ? -10.429 1.007 8.225 1.00 86.56 189 GLY A N 1
ATOM 1499 C CA . GLY A 1 189 ? -10.027 -0.395 8.105 1.00 86.56 189 GLY A CA 1
ATOM 1500 C C . GLY A 1 189 ? -10.341 -0.985 6.727 1.00 86.56 189 GLY A C 1
ATOM 1501 O O . GLY A 1 189 ? -9.539 -1.747 6.183 1.00 86.56 189 GLY A O 1
ATOM 1502 N N . GLY A 1 190 ? -11.470 -0.584 6.129 1.00 84.56 190 GLY A N 1
ATOM 1503 C CA . GLY A 1 190 ? -11.833 -0.923 4.752 1.00 84.56 190 GLY A CA 1
ATOM 1504 C C . GLY A 1 190 ? -10.851 -0.352 3.731 1.00 84.56 190 GLY A C 1
ATOM 1505 O O . GLY A 1 190 ? -10.318 -1.106 2.919 1.00 84.56 190 GLY A O 1
ATOM 1506 N N . ILE A 1 191 ? -10.548 0.945 3.827 1.00 84.25 191 ILE A N 1
ATOM 1507 C CA . ILE A 1 191 ? -9.578 1.610 2.946 1.00 84.25 191 ILE A CA 1
ATOM 1508 C C . ILE A 1 191 ? -8.205 0.942 3.080 1.00 84.25 191 ILE A C 1
ATOM 1510 O O . ILE A 1 191 ? -7.624 0.524 2.083 1.00 84.25 191 ILE A O 1
ATOM 1514 N N . TYR A 1 192 ? -7.704 0.753 4.303 1.00 84.38 192 TYR A N 1
ATOM 1515 C CA . TYR A 1 192 ? -6.429 0.072 4.536 1.00 84.38 192 TYR A 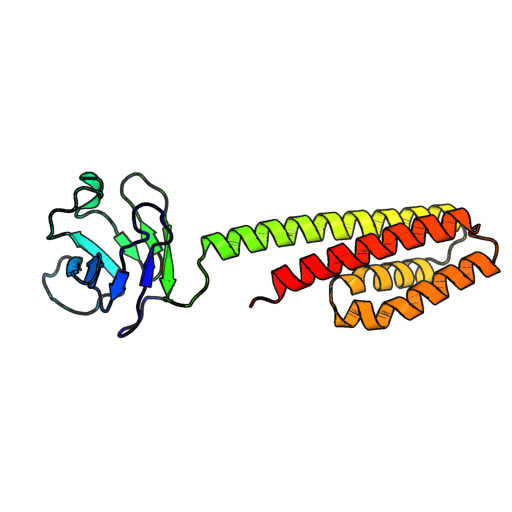CA 1
ATOM 1516 C C . TYR A 1 192 ? -6.397 -1.331 3.912 1.00 84.38 192 TYR A C 1
ATOM 1518 O O . TYR A 1 192 ? -5.463 -1.647 3.173 1.00 84.38 192 TYR A O 1
ATOM 1526 N N . SER A 1 193 ? -7.436 -2.144 4.154 1.00 81.88 193 SER A N 1
ATOM 1527 C CA . SER A 1 193 ? -7.591 -3.479 3.559 1.00 81.88 193 SER A CA 1
ATOM 1528 C C . SER A 1 193 ? -7.497 -3.444 2.033 1.00 81.88 193 SER A C 1
ATOM 1530 O O . SER A 1 193 ? -6.814 -4.280 1.441 1.00 81.88 193 SER A O 1
ATOM 1532 N N . ASP A 1 194 ? -8.151 -2.482 1.388 1.00 80.12 194 ASP A N 1
ATOM 1533 C CA . ASP A 1 194 ? -8.164 -2.373 -0.069 1.00 80.12 194 ASP A CA 1
ATOM 1534 C C . ASP A 1 194 ? -6.773 -2.033 -0.606 1.00 80.12 194 ASP A C 1
ATOM 1536 O O . ASP A 1 194 ? -6.300 -2.657 -1.556 1.00 80.12 194 ASP A O 1
ATOM 1540 N N . TYR A 1 195 ? -6.057 -1.134 0.066 1.00 79.06 195 TYR A N 1
ATOM 1541 C CA . TYR A 1 195 ? -4.687 -0.777 -0.290 1.00 79.06 195 TYR A CA 1
ATOM 1542 C C . TYR A 1 195 ? -3.700 -1.948 -0.158 1.00 79.06 195 TYR A C 1
ATOM 1544 O O . TYR A 1 195 ? -2.793 -2.080 -0.980 1.00 79.06 195 TYR A O 1
ATOM 1552 N N . ILE A 1 196 ? -3.872 -2.829 0.833 1.00 76.06 196 ILE A N 1
ATOM 1553 C CA . ILE A 1 196 ? -2.970 -3.977 1.032 1.00 76.06 196 ILE A CA 1
ATOM 1554 C C . ILE A 1 196 ? -3.351 -5.219 0.211 1.00 76.06 196 ILE A C 1
ATOM 1556 O O . ILE A 1 196 ? -2.483 -6.063 -0.020 1.00 76.06 196 ILE A O 1
ATOM 1560 N N . SER A 1 197 ? -4.614 -5.341 -0.222 1.00 66.00 197 SER A N 1
ATOM 1561 C CA . SER A 1 197 ? -5.156 -6.555 -0.864 1.00 66.00 197 SER A CA 1
ATOM 1562 C C . SER A 1 197 ? -4.996 -6.599 -2.386 1.00 66.00 197 SER A C 1
ATOM 1564 O O . SER A 1 197 ? -5.182 -7.662 -2.967 1.00 66.00 197 SER A O 1
ATOM 1566 N N . HIS A 1 198 ? -4.612 -5.499 -3.046 1.00 53.94 198 HIS A N 1
ATOM 1567 C CA . HIS A 1 198 ? -4.271 -5.484 -4.481 1.00 53.94 198 HIS A CA 1
ATOM 1568 C C . HIS A 1 198 ? -2.881 -6.110 -4.758 1.00 53.94 198 HIS A C 1
ATOM 1570 O O . HIS A 1 198 ? -2.055 -5.516 -5.454 1.00 53.94 198 HIS A O 1
ATOM 1576 N N . ARG A 1 199 ? -2.587 -7.265 -4.151 1.00 46.84 199 ARG A N 1
ATOM 1577 C CA . ARG A 1 199 ? -1.374 -8.056 -4.406 1.00 46.84 199 ARG A CA 1
ATOM 1578 C C . ARG A 1 199 ? -1.599 -9.082 -5.502 1.00 46.84 199 ARG A C 1
ATOM 1580 O O . ARG A 1 199 ? -2.693 -9.683 -5.515 1.00 46.84 199 ARG A O 1
#

Solvent-accessible surface area (backbone atoms only — not comparable to full-atom values): 10768 Å² total; per-residue (Å²): 128,58,57,59,79,92,42,46,34,34,46,67,40,86,89,39,59,69,36,35,37,45,54,28,32,30,25,46,91,87,38,83,34,28,33,34,36,55,103,75,83,66,93,56,75,37,46,46,29,34,34,41,48,82,48,95,55,90,85,51,64,78,78,43,44,68,43,30,37,35,60,35,43,30,35,36,43,67,99,54,69,79,34,48,41,39,49,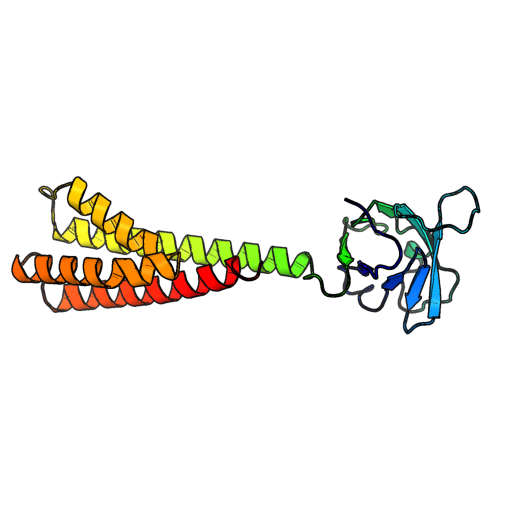70,94,53,79,53,65,72,57,53,52,52,42,50,55,50,31,51,53,37,46,51,54,36,52,53,50,49,50,52,54,49,53,51,53,45,62,54,54,45,94,83,53,59,67,67,58,53,51,51,53,49,52,43,55,60,30,22,50,34,72,71,40,26,70,65,27,50,64,56,53,53,52,50,53,53,49,34,43,77,67,66,54,35,53,73,67,56,49,51,53,53,50,53,52,51,52,52,41,46,52,37,14,49,54,31,34,56,57,68,61,83,115

Secondary structure (DSSP, 8-state):
----TT-EEEESSGGGTTEEEETTEEEETTEEEEEEE-TT---S--SEEEEEE-S--TTS-GGGTTTEEEESSEEEPTTS-EEEEEETTSPPHHHHHHHHHHHHHHHHHHHHHHHHHHHHHHHHH-TT--HHHHHHHHHHHHHTTSHHHHHHHHHHHHHHHHHHHHTTSS-HHHHHHHHHHHHHHHHHHHHHHHHHH--

Mean predicted aligned error: 9.83 Å